Protein AF-0000000086515804 (afdb_homodimer)

Radius of gyration: 19.03 Å; Cα contacts (8 Å, |Δi|>4): 571; chains: 2; bounding box: 31×59×39 Å

InterPro domains:
  IPR001179 FKBP-type peptidyl-prolyl cis-trans isomerase domain [PF00254] (15-105)
  IPR001179 FKBP-type peptidyl-prolyl cis-trans isomerase domain [PS50059] (20-108)
  IPR046357 Peptidyl-prolyl cis-trans isomerase domain superfamily [G3DSA:3.10.50.40] (1-108)
  IPR050689 FKBP-type Peptidyl-prolyl cis-trans Isomerase [PTHR10516] (2-107)

Secondary structure (DSSP, 8-state):
--EEEEEEE---SS----TT-EEEEEEEEEETTS-EEEEHHHHTS-EEEETTTTSS-HHHHHHHTT--TT-EEEEEE-GGGTTTTT-BTTTB-TT--EEEEEEEEEE-/--EEEEEEE---SS----TT-EEEEEEEEEETTS-EEEEHHHHTS-EEEETTTTSS-HHHHHHHTT--TT-EEEEEE-GGGTTTTT-BTTTB-TT--EEEEEEEEEE-

Structure (mmCIF, N/CA/C/O backbone):
data_AF-0000000086515804-model_v1
#
loop_
_entity.id
_entity.type
_entity.pdbx_description
1 polymer 'peptidylprolyl isomerase'
#
loop_
_atom_site.group_PDB
_atom_site.id
_atom_site.type_symbol
_atom_site.label_atom_id
_atom_site.label_alt_id
_atom_site.label_comp_id
_atom_site.label_asym_id
_atom_site.label_entity_id
_atom_site.label_seq_id
_atom_site.pdbx_PDB_ins_code
_atom_site.Cartn_x
_atom_site.Cartn_y
_atom_site.Cartn_z
_atom_site.occupancy
_atom_site.B_iso_or_equiv
_atom_site.auth_seq_id
_atom_site.auth_comp_id
_atom_site.auth_asym_id
_atom_site.auth_atom_id
_atom_site.pdbx_PDB_model_num
ATOM 1 N N . MET A 1 1 ? -9.188 -12.938 8.102 1 76.12 1 MET A N 1
ATOM 2 C CA . MET A 1 1 ? -9.453 -13.945 7.078 1 76.12 1 MET A CA 1
ATOM 3 C C . MET A 1 1 ? -8.445 -13.852 5.938 1 76.12 1 MET A C 1
ATOM 5 O O . MET A 1 1 ? -7.965 -12.758 5.625 1 76.12 1 MET A O 1
ATOM 9 N N . GLY A 1 2 ? -8.305 -14.805 5.133 1 96.62 2 GLY A N 1
ATOM 10 C CA . GLY A 1 2 ? -7.188 -15.477 4.496 1 96.62 2 GLY A CA 1
ATOM 11 C C . GLY A 1 2 ? -7.133 -15.258 2.994 1 96.62 2 GLY A C 1
ATOM 12 O O . GLY A 1 2 ? -7.508 -14.195 2.504 1 96.62 2 GLY A O 1
ATOM 13 N N . VAL A 1 3 ? -6.48 -16.344 2.461 1 98.75 3 VAL A N 1
ATOM 14 C CA . VAL A 1 3 ? -6.395 -16.359 1.004 1 98.75 3 VAL A CA 1
ATOM 15 C C . VAL A 1 3 ? -7.031 -17.641 0.46 1 98.75 3 VAL A C 1
ATOM 17 O O . VAL A 1 3 ? -6.766 -18.734 0.96 1 98.75 3 VAL A O 1
ATOM 20 N N . GLU A 1 4 ? -7.996 -17.469 -0.484 1 98.69 4 GLU A N 1
ATOM 21 C CA . GLU A 1 4 ? -8.594 -18.578 -1.222 1 98.69 4 GLU A CA 1
ATOM 22 C C . GLU A 1 4 ? -8.047 -18.656 -2.641 1 98.69 4 GLU A C 1
ATOM 24 O O . GLU A 1 4 ? -7.922 -17.641 -3.326 1 98.69 4 GLU A O 1
ATOM 29 N N . LYS A 1 5 ? -7.762 -19.844 -3.016 1 98.75 5 LYS A N 1
ATOM 30 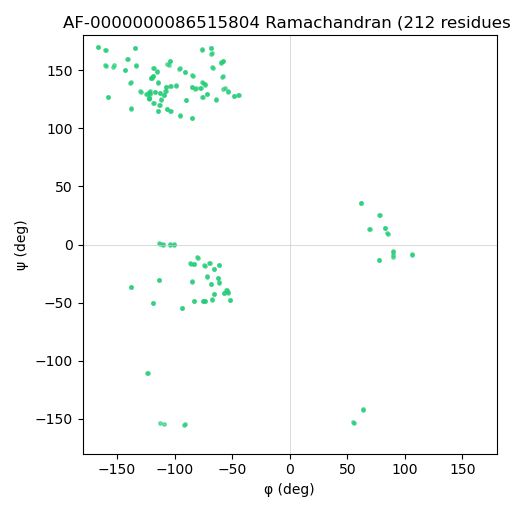C CA . LYS A 1 5 ? -7.199 -20.062 -4.344 1 98.75 5 LYS A CA 1
ATOM 31 C C . LYS A 1 5 ? -8.133 -20.906 -5.203 1 98.75 5 LYS A C 1
ATOM 33 O O . LYS A 1 5 ? -8.625 -21.938 -4.758 1 98.75 5 LYS A O 1
ATOM 38 N N . GLU A 1 6 ? -8.367 -20.453 -6.387 1 98.75 6 GLU A N 1
ATOM 39 C CA . GLU A 1 6 ? -9.062 -21.203 -7.426 1 98.75 6 GLU A CA 1
ATOM 40 C C . GLU A 1 6 ? -8.203 -21.344 -8.68 1 98.75 6 GLU A C 1
ATOM 42 O O . GLU A 1 6 ? -7.785 -20.344 -9.273 1 98.75 6 GLU A O 1
ATOM 47 N N . ILE A 1 7 ? -8.008 -22.516 -9.117 1 98.88 7 ILE A N 1
ATOM 48 C CA . ILE A 1 7 ? -7.184 -22.766 -10.297 1 98.88 7 ILE A CA 1
ATOM 49 C C . ILE A 1 7 ? -7.961 -22.391 -11.555 1 98.88 7 ILE A C 1
ATOM 51 O O . ILE A 1 7 ? -9.094 -22.844 -11.75 1 98.88 7 ILE A O 1
ATOM 55 N N . ILE A 1 8 ? -7.371 -21.594 -12.328 1 98.88 8 ILE A N 1
ATOM 56 C CA . ILE A 1 8 ? -7.914 -21.25 -13.641 1 98.88 8 ILE A CA 1
ATOM 57 C C . ILE A 1 8 ? -7.312 -22.172 -14.703 1 98.88 8 ILE A C 1
ATOM 59 O O . ILE A 1 8 ? -8.039 -22.734 -15.523 1 98.88 8 ILE A O 1
ATOM 63 N N . SER A 1 9 ? -6.02 -22.234 -14.781 1 98.88 9 SER A N 1
ATOM 64 C CA . SER A 1 9 ? -5.285 -23.188 -15.602 1 98.88 9 SER A CA 1
ATOM 65 C C . SER A 1 9 ? -4.207 -23.906 -14.797 1 98.88 9 SER A C 1
ATOM 67 O O . SER A 1 9 ? -3.438 -23.266 -14.078 1 98.88 9 SER A O 1
ATOM 69 N N . PRO A 1 10 ? -4.176 -25.188 -14.914 1 98.75 10 PRO A N 1
ATOM 70 C CA . PRO A 1 10 ? -3.238 -25.938 -14.078 1 98.75 10 PRO A CA 1
ATOM 71 C C . PRO A 1 10 ? -1.778 -25.672 -14.43 1 98.75 10 PRO A C 1
ATOM 73 O O . PRO A 1 10 ? -1.473 -25.312 -15.57 1 98.75 10 PRO A O 1
ATOM 76 N N . GLY A 1 11 ? -0.928 -25.812 -13.477 1 98.75 11 GLY A N 1
ATOM 77 C CA . GLY A 1 11 ? 0.508 -25.875 -13.703 1 98.75 11 GLY A CA 1
ATOM 78 C C . GLY A 1 11 ? 1.025 -27.281 -13.906 1 98.75 11 GLY A C 1
ATOM 79 O O . GLY A 1 11 ? 0.3 -28.156 -14.391 1 98.75 11 GLY A O 1
ATOM 80 N N . ASP A 1 12 ? 2.297 -27.453 -13.594 1 98.75 12 ASP A N 1
ATOM 81 C CA . ASP A 1 12 ? 2.898 -28.766 -13.828 1 98.75 12 ASP A CA 1
ATOM 82 C C . ASP A 1 12 ? 2.555 -29.734 -12.703 1 98.75 12 ASP A C 1
ATOM 84 O O . ASP A 1 12 ? 2.834 -30.922 -12.805 1 98.75 12 ASP A O 1
ATOM 88 N N . GLY A 1 13 ? 1.972 -29.219 -11.594 1 98.25 13 GLY A N 1
ATOM 89 C CA . GLY A 1 13 ? 1.52 -30.047 -10.484 1 98.25 13 GLY A CA 1
ATOM 90 C C . GLY A 1 13 ? 2.658 -30.672 -9.711 1 98.25 13 GLY A C 1
AT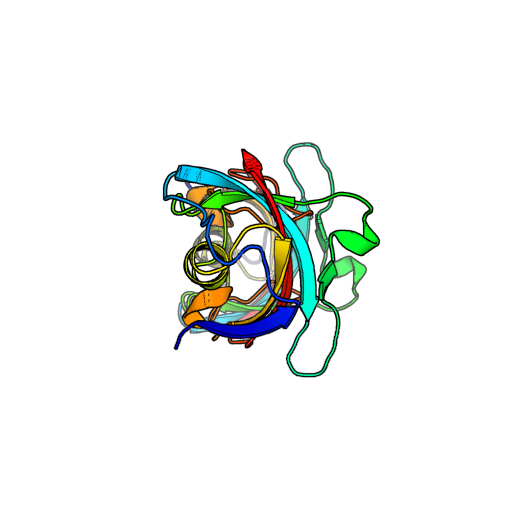OM 91 O O . GLY A 1 13 ? 2.432 -31.531 -8.852 1 98.25 13 GLY A O 1
ATOM 92 N N . ALA A 1 14 ? 3.867 -30.219 -9.922 1 98 14 ALA A N 1
ATOM 93 C CA . ALA A 1 14 ? 5.012 -30.922 -9.336 1 98 14 ALA A CA 1
ATOM 94 C C . ALA A 1 14 ? 6.023 -29.922 -8.766 1 98 14 ALA A C 1
ATOM 96 O O . ALA A 1 14 ? 6.719 -30.234 -7.793 1 98 14 ALA A O 1
ATOM 97 N N . THR A 1 15 ? 6.215 -28.812 -9.383 1 98.44 15 THR A N 1
ATOM 98 C CA . THR A 1 15 ? 7.203 -27.828 -8.977 1 98.44 15 THR A CA 1
ATOM 99 C C . THR A 1 15 ? 6.531 -26.656 -8.273 1 98.44 15 THR A C 1
ATOM 101 O O . THR A 1 15 ? 5.789 -25.891 -8.898 1 98.44 15 THR A O 1
ATOM 104 N N . TYR A 1 16 ? 6.828 -26.484 -6.977 1 98.75 16 TYR A N 1
ATOM 105 C CA . TYR A 1 16 ? 6.258 -25.438 -6.145 1 98.75 16 TYR A CA 1
ATOM 106 C C . TYR A 1 16 ? 7.352 -24.531 -5.594 1 98.75 16 TYR A C 1
ATOM 108 O O . TYR A 1 16 ? 8.453 -24.984 -5.273 1 98.75 16 TYR A O 1
ATOM 116 N N . PRO A 1 17 ? 6.988 -23.203 -5.52 1 98.75 17 PRO A N 1
ATOM 117 C CA . PRO A 1 17 ? 7.973 -22.297 -4.914 1 98.75 17 PRO A CA 1
ATOM 118 C C . PRO A 1 17 ? 8.344 -22.703 -3.484 1 98.75 17 PRO A C 1
ATOM 120 O O . PRO A 1 17 ? 7.477 -23.141 -2.721 1 98.75 17 PRO A O 1
ATOM 123 N N . LYS A 1 18 ? 9.594 -22.469 -3.174 1 98 18 LYS A N 1
ATOM 124 C CA . LYS A 1 18 ? 10.078 -22.703 -1.814 1 98 18 LYS A CA 1
ATOM 125 C C . LYS A 1 18 ? 10.312 -21.375 -1.086 1 98 18 LYS A C 1
ATOM 127 O O . LYS A 1 18 ? 10.547 -20.344 -1.72 1 98 18 LYS A O 1
ATOM 132 N N . ALA A 1 19 ? 10.227 -21.5 0.262 1 97.38 19 ALA A N 1
ATOM 133 C CA . ALA A 1 19 ? 10.531 -20.297 1.046 1 97.38 19 ALA A CA 1
ATOM 134 C C . ALA A 1 19 ? 11.898 -19.734 0.67 1 97.38 19 ALA A C 1
ATOM 136 O O . ALA A 1 19 ? 12.875 -20.484 0.554 1 97.38 19 ALA A O 1
ATOM 137 N N . GLY A 1 20 ? 11.977 -18.438 0.423 1 97.94 20 GLY A N 1
ATOM 138 C CA . GLY A 1 20 ? 13.234 -17.797 0.09 1 97.94 20 GLY A CA 1
ATOM 139 C C . GLY A 1 20 ? 13.523 -17.781 -1.399 1 97.94 20 GLY A C 1
ATOM 140 O O . GLY A 1 20 ? 14.445 -17.109 -1.853 1 97.94 20 GLY A O 1
ATOM 141 N N . GLN A 1 21 ? 12.789 -18.469 -2.129 1 98.56 21 GLN A N 1
ATOM 142 C CA . GLN A 1 21 ? 12.992 -18.547 -3.572 1 98.56 21 GLN A CA 1
ATOM 143 C C . GLN A 1 21 ? 12.312 -17.375 -4.277 1 98.56 21 GLN A C 1
ATOM 145 O O . GLN A 1 21 ? 11.211 -16.969 -3.902 1 98.56 21 GLN A O 1
ATOM 150 N N . THR A 1 22 ? 12.992 -16.922 -5.383 1 98.62 22 THR A N 1
ATOM 151 C CA . THR A 1 22 ? 12.398 -15.883 -6.215 1 98.62 22 THR A CA 1
ATOM 152 C C . THR A 1 22 ? 11.391 -16.484 -7.191 1 98.62 22 THR A C 1
ATOM 154 O O . THR A 1 22 ? 11.664 -17.5 -7.824 1 98.62 22 THR A O 1
ATOM 157 N N . VAL A 1 23 ? 10.219 -15.789 -7.266 1 98.81 23 VAL A N 1
ATOM 158 C CA . VAL A 1 23 ? 9.227 -16.188 -8.258 1 98.81 23 VAL A CA 1
ATOM 159 C C . VAL A 1 23 ? 8.984 -15.031 -9.227 1 98.81 23 VAL A C 1
ATOM 161 O O . VAL A 1 23 ? 9.195 -13.867 -8.883 1 98.81 23 VAL A O 1
ATOM 164 N N . VAL A 1 24 ? 8.602 -15.43 -10.461 1 98.81 24 VAL A N 1
ATOM 165 C CA . VAL A 1 24 ? 8.25 -14.492 -11.523 1 98.81 24 VAL A CA 1
ATOM 166 C C . VAL A 1 24 ? 6.797 -14.711 -11.945 1 98.81 24 VAL A C 1
ATOM 168 O O . VAL A 1 24 ? 6.418 -15.812 -12.344 1 98.81 24 VAL A O 1
ATOM 171 N N . ILE A 1 25 ? 5.992 -13.633 -11.828 1 98.88 25 ILE A N 1
ATOM 172 C CA . ILE A 1 25 ? 4.57 -13.805 -12.102 1 98.88 25 ILE A CA 1
ATOM 173 C C . ILE A 1 25 ? 4.082 -12.672 -13.008 1 98.88 25 ILE A C 1
ATOM 175 O O . ILE A 1 25 ? 4.699 -11.609 -13.07 1 98.88 25 ILE A O 1
ATOM 179 N N . HIS A 1 26 ? 3.029 -12.938 -13.75 1 98.88 26 HIS A N 1
ATOM 180 C CA . HIS A 1 26 ? 2.082 -11.891 -14.133 1 98.88 26 HIS A CA 1
ATOM 181 C C . HIS A 1 26 ? 0.889 -11.859 -13.188 1 98.88 26 HIS A C 1
ATOM 183 O O . HIS A 1 26 ? 0.472 -12.891 -12.664 1 98.88 26 HIS A O 1
ATOM 189 N N . TYR A 1 27 ? 0.321 -10.656 -13.062 1 98.81 27 TYR A N 1
ATOM 190 C CA . TYR A 1 27 ? -0.867 -10.562 -12.227 1 98.81 27 TYR A CA 1
ATOM 191 C C . TYR A 1 27 ? -1.759 -9.414 -12.672 1 98.81 27 TYR A C 1
ATOM 193 O O . TYR A 1 27 ? -1.286 -8.461 -13.289 1 98.81 27 TYR A O 1
ATOM 201 N N . THR A 1 28 ? -2.98 -9.5 -12.414 1 98.75 28 THR A N 1
ATOM 202 C CA . THR A 1 28 ? -3.957 -8.414 -12.391 1 98.75 28 THR A CA 1
ATOM 203 C C . THR A 1 28 ? -4.676 -8.367 -11.047 1 98.75 28 THR A C 1
ATOM 205 O O . THR A 1 28 ? -5.117 -9.398 -10.531 1 98.75 28 THR A O 1
ATOM 208 N N . ALA A 1 29 ? -4.715 -7.227 -10.461 1 98.44 29 ALA A N 1
ATOM 209 C CA . ALA A 1 29 ? -5.395 -7.004 -9.18 1 98.44 29 ALA A CA 1
ATOM 210 C C . ALA A 1 29 ? -6.676 -6.199 -9.383 1 98.44 29 ALA A C 1
ATOM 212 O O . ALA A 1 29 ? -6.684 -5.195 -10.094 1 98.44 29 ALA A O 1
ATOM 213 N N . SER A 1 30 ? -7.723 -6.621 -8.734 1 98.69 30 SER A N 1
ATOM 214 C CA . SER A 1 30 ? -8.992 -5.906 -8.805 1 98.69 30 SER A CA 1
ATOM 215 C C . SER A 1 30 ? -9.703 -5.891 -7.457 1 98.69 30 SER A C 1
ATOM 217 O O . SER A 1 30 ? -9.438 -6.738 -6.602 1 98.69 30 SER A O 1
ATOM 219 N N . LEU A 1 31 ? -10.594 -4.949 -7.348 1 98.38 31 LEU A N 1
ATOM 220 C CA . LEU A 1 31 ? -11.578 -4.996 -6.273 1 98.38 31 LEU A CA 1
ATOM 221 C C . LEU A 1 31 ? -12.664 -6.016 -6.582 1 98.38 31 LEU A C 1
ATOM 223 O O . LEU A 1 31 ? -12.773 -6.496 -7.711 1 98.38 31 LEU A O 1
ATOM 227 N N . VAL A 1 32 ? -13.414 -6.285 -5.605 1 98.38 32 VAL A N 1
ATOM 228 C CA . VAL A 1 32 ? -14.516 -7.219 -5.785 1 98.38 32 VAL A CA 1
ATOM 229 C C . VAL A 1 32 ? -15.508 -6.66 -6.809 1 98.38 32 VAL A C 1
ATOM 231 O O . VAL A 1 32 ? -16.156 -7.422 -7.531 1 98.38 32 VAL A O 1
ATOM 234 N N . SER A 1 33 ? -15.609 -5.422 -6.922 1 98 33 SER A N 1
ATOM 235 C CA . SER A 1 33 ? -16.5 -4.758 -7.879 1 98 33 SER A CA 1
ATOM 236 C C . SER A 1 33 ? -16.062 -5.031 -9.312 1 98 33 SER A C 1
ATOM 238 O O . SER A 1 33 ? -16.812 -4.785 -10.258 1 98 33 SER A O 1
ATOM 240 N N . GLY A 1 34 ? -14.828 -5.398 -9.508 1 98.06 34 GLY A N 1
ATOM 241 C CA . GLY A 1 34 ? -14.266 -5.613 -10.828 1 98.06 34 GLY A CA 1
ATOM 242 C C . GLY A 1 34 ? -13.32 -4.508 -11.266 1 98.06 34 GLY A C 1
ATOM 243 O O . GLY A 1 34 ? -12.617 -4.645 -12.266 1 98.06 34 GLY A O 1
ATOM 244 N N . GLN A 1 35 ? -13.289 -3.459 -10.469 1 97.62 35 GLN A N 1
ATOM 245 C CA . GLN A 1 35 ? -12.367 -2.377 -10.789 1 97.62 35 GLN A CA 1
ATOM 246 C C . GLN A 1 35 ? -10.922 -2.85 -10.711 1 97.62 35 GLN A C 1
ATOM 248 O O . GLN A 1 35 ? -10.469 -3.311 -9.664 1 97.62 35 GLN A O 1
ATOM 253 N N . LYS A 1 36 ? -10.266 -2.639 -11.828 1 97.94 36 LYS A N 1
ATOM 254 C CA . LYS A 1 36 ? -8.844 -2.973 -11.883 1 97.94 36 LYS A CA 1
ATOM 255 C C . LYS A 1 36 ? -8.008 -1.909 -11.172 1 97.94 36 LYS A C 1
ATOM 257 O O . LYS A 1 36 ? -8.195 -0.712 -11.398 1 97.94 36 LYS A O 1
ATOM 262 N N . ILE A 1 37 ? -7.059 -2.4 -10.352 1 95.88 37 ILE A N 1
ATOM 263 C CA . ILE A 1 37 ? -6.277 -1.422 -9.609 1 95.88 37 ILE A CA 1
ATOM 264 C C . ILE A 1 37 ? -4.824 -1.45 -10.078 1 95.88 37 ILE A C 1
ATOM 266 O O . ILE A 1 37 ? -4.121 -0.442 -9.992 1 95.88 37 ILE A O 1
ATOM 270 N N . ASP A 1 38 ? -4.348 -2.637 -10.516 1 95.38 38 ASP A N 1
ATOM 271 C CA . ASP A 1 38 ? -2.982 -2.783 -11.008 1 95.38 38 ASP A CA 1
ATOM 272 C C . ASP A 1 38 ? -2.846 -4.027 -11.883 1 95.38 38 ASP A C 1
ATOM 274 O O . ASP A 1 38 ? -3.619 -4.977 -11.75 1 95.38 38 ASP A O 1
ATOM 278 N N . SER A 1 39 ? -1.866 -3.898 -12.742 1 97.88 39 SER A N 1
ATOM 279 C CA . SER A 1 39 ? -1.622 -5.047 -13.609 1 97.88 39 SER A CA 1
ATOM 280 C C . SER A 1 39 ? -0.201 -5.027 -14.164 1 97.88 39 SER A C 1
ATOM 282 O O . SER A 1 39 ? 0.227 -4.035 -14.758 1 97.88 39 SER A O 1
ATOM 284 N N . SER A 1 40 ? 0.498 -6.145 -13.977 1 97.75 40 SER A N 1
ATOM 285 C CA . SER A 1 40 ? 1.812 -6.254 -14.602 1 97.75 40 SER A CA 1
ATOM 286 C C . SER A 1 40 ? 1.693 -6.43 -16.109 1 97.75 40 SER A C 1
ATOM 288 O O . SER A 1 40 ? 2.607 -6.074 -16.859 1 97.75 40 SER A O 1
ATOM 290 N N . ARG A 1 41 ? 0.591 -7.008 -16.516 1 98 41 ARG A N 1
ATOM 291 C CA . ARG A 1 41 ? 0.365 -7.203 -17.953 1 98 41 ARG A CA 1
ATOM 292 C C . ARG A 1 41 ? 0.221 -5.867 -18.672 1 98 41 ARG A C 1
ATOM 294 O O . ARG A 1 41 ? 0.754 -5.684 -19.766 1 98 41 ARG A O 1
ATOM 301 N N . ASP A 1 42 ? -0.515 -4.977 -18.031 1 97.25 42 ASP A N 1
ATOM 302 C CA . ASP A 1 42 ? -0.674 -3.643 -18.609 1 97.25 42 ASP A CA 1
ATOM 303 C C . ASP A 1 42 ? 0.671 -2.932 -18.734 1 97.25 42 ASP A C 1
ATOM 305 O O . ASP A 1 42 ? 0.887 -2.15 -19.656 1 97.25 42 ASP A O 1
ATOM 309 N N . ARG A 1 43 ? 1.589 -3.145 -17.859 1 94.94 43 ARG A N 1
ATOM 310 C CA . ARG A 1 43 ? 2.9 -2.504 -17.875 1 94.94 43 ARG A CA 1
ATOM 311 C C . ARG A 1 43 ? 3.859 -3.234 -18.812 1 94.94 43 ARG A C 1
ATOM 313 O O . ARG A 1 43 ? 4.984 -2.779 -19.031 1 94.94 43 ARG A O 1
ATOM 320 N N . GLY A 1 44 ? 3.547 -4.398 -19.172 1 96.38 44 GLY A N 1
ATOM 321 C CA . GLY A 1 44 ? 4.328 -5.137 -20.156 1 96.38 44 GLY A CA 1
ATOM 322 C C . GLY A 1 44 ? 5.512 -5.863 -19.547 1 96.38 44 GLY A C 1
ATOM 323 O O . GLY A 1 44 ? 6.387 -6.344 -20.266 1 96.38 44 GLY A O 1
ATOM 324 N N . SER A 1 45 ? 5.57 -5.914 -18.25 1 96.75 45 SER A N 1
ATOM 325 C CA . SER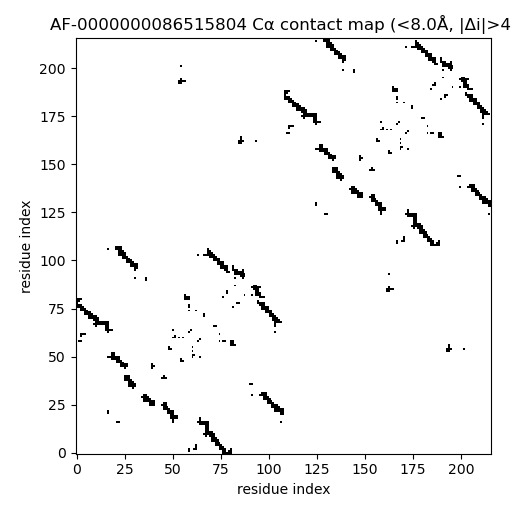 A 1 45 ? 6.688 -6.582 -17.578 1 96.75 45 SER A CA 1
ATOM 326 C C . SER A 1 45 ? 6.207 -7.406 -16.391 1 96.75 45 SER A C 1
ATOM 328 O O . SER A 1 45 ? 5.355 -6.961 -15.625 1 96.75 45 SER A O 1
ATOM 330 N N . PRO A 1 46 ? 6.773 -8.633 -16.188 1 98.19 46 PRO A N 1
ATOM 331 C CA . PRO A 1 46 ? 6.418 -9.438 -15.016 1 98.19 46 PRO A CA 1
ATOM 332 C C . PRO A 1 46 ? 6.918 -8.828 -13.711 1 98.19 46 PRO A C 1
ATOM 334 O O . PRO A 1 46 ? 7.719 -7.887 -13.727 1 98.19 46 PRO A O 1
ATOM 337 N N . PHE A 1 47 ? 6.418 -9.398 -12.656 1 97 47 PHE A N 1
ATOM 338 C CA . PHE A 1 47 ? 6.801 -8.984 -11.312 1 97 47 PHE A CA 1
ATOM 339 C C . PHE A 1 47 ? 7.551 -10.094 -10.586 1 97 47 PHE A C 1
ATOM 341 O O . PHE A 1 47 ? 7.168 -11.266 -10.672 1 97 47 PHE A O 1
ATOM 348 N N . LYS A 1 48 ? 8.555 -9.711 -9.883 1 96.88 48 LYS A N 1
ATOM 349 C CA . LYS A 1 48 ? 9.383 -10.68 -9.164 1 96.88 48 LYS A CA 1
ATOM 350 C C . LYS A 1 48 ? 9.375 -10.391 -7.664 1 96.88 48 LYS A C 1
ATOM 352 O O . LYS A 1 48 ? 9.406 -9.227 -7.246 1 96.88 48 LYS A O 1
ATOM 357 N N . PHE A 1 49 ? 9.383 -11.367 -6.859 1 97.5 49 PHE A N 1
ATOM 358 C CA . PHE A 1 49 ? 9.531 -11.234 -5.414 1 97.5 49 PHE A CA 1
ATOM 359 C C . PHE A 1 49 ? 9.992 -12.547 -4.797 1 97.5 49 PHE A C 1
ATOM 361 O O . PHE A 1 49 ? 9.93 -13.594 -5.438 1 97.5 49 PHE A O 1
ATOM 368 N N . CYS A 1 50 ? 10.406 -12.492 -3.559 1 97.38 50 CYS A N 1
ATOM 369 C CA . CYS A 1 50 ? 10.812 -13.688 -2.83 1 97.38 50 CYS A CA 1
ATOM 370 C C . CYS A 1 50 ? 9.688 -14.195 -1.937 1 97.38 50 CYS A C 1
ATOM 372 O O . CYS A 1 50 ? 9.062 -13.414 -1.222 1 97.38 50 CYS A O 1
ATOM 374 N N . ILE A 1 51 ? 9.539 -15.508 -1.986 1 98.06 51 ILE A N 1
ATOM 375 C CA . ILE A 1 51 ? 8.516 -16.125 -1.149 1 98.06 51 ILE A CA 1
ATOM 376 C C . ILE A 1 51 ? 8.945 -16.078 0.315 1 98.06 51 ILE A C 1
ATOM 378 O O . ILE A 1 51 ? 10.078 -16.438 0.649 1 98.06 51 ILE A O 1
ATOM 382 N N . GLY A 1 52 ? 8.062 -15.609 1.105 1 96.12 52 GLY A N 1
ATOM 383 C CA . GLY A 1 52 ? 8.242 -15.781 2.539 1 96.12 52 GLY A CA 1
ATOM 384 C C . GLY A 1 52 ? 9.148 -14.742 3.154 1 96.12 52 GLY A C 1
ATOM 385 O O . GLY A 1 52 ? 9.562 -14.875 4.309 1 96.12 52 GLY A O 1
ATOM 386 N N . LYS A 1 53 ? 9.453 -13.688 2.508 1 94.75 53 LYS A N 1
ATOM 387 C CA . LYS A 1 53 ? 10.391 -12.688 3.029 1 94.75 53 LYS A CA 1
ATOM 388 C C . LYS A 1 53 ? 9.664 -11.398 3.395 1 94.75 53 LYS A C 1
ATOM 390 O O . LYS A 1 53 ? 10.289 -10.414 3.791 1 94.75 53 LYS A O 1
ATOM 395 N N . GLY A 1 54 ? 8.406 -11.391 3.203 1 93.56 54 GLY A N 1
ATOM 396 C CA . GLY A 1 54 ? 7.625 -10.203 3.516 1 93.56 54 GLY A CA 1
ATOM 397 C C . GLY A 1 54 ? 7.746 -9.109 2.465 1 93.56 54 GLY A C 1
ATOM 398 O O . GLY A 1 54 ? 7.57 -7.93 2.766 1 93.56 54 GLY A O 1
ATOM 399 N N . GLU A 1 55 ? 8.047 -9.5 1.276 1 95.44 55 GLU A N 1
ATOM 400 C CA . GLU A 1 55 ? 8.211 -8.547 0.178 1 95.44 55 GLU A CA 1
ATOM 401 C C . GLU A 1 55 ? 6.871 -8.242 -0.485 1 95.44 55 GLU A C 1
ATOM 403 O O . GLU A 1 55 ? 6.758 -7.281 -1.251 1 95.44 55 GLU A O 1
ATOM 408 N N . VAL A 1 56 ? 5.891 -9.094 -0.207 1 96.94 56 VAL A N 1
ATOM 409 C CA . VAL A 1 56 ? 4.531 -8.93 -0.712 1 96.94 56 VAL A CA 1
ATOM 410 C C . VAL A 1 56 ? 3.529 -9.172 0.412 1 96.94 56 VAL A C 1
ATOM 412 O O . VAL A 1 56 ? 3.914 -9.523 1.531 1 96.94 56 VAL A O 1
ATOM 415 N N . ILE A 1 57 ? 2.283 -8.859 0.188 1 97.31 57 ILE A N 1
ATOM 416 C CA . ILE A 1 57 ? 1.228 -9.07 1.172 1 97.31 57 ILE A CA 1
ATOM 417 C C . ILE A 1 57 ? 1.162 -10.547 1.545 1 97.31 57 ILE A C 1
ATOM 419 O O . ILE A 1 57 ? 1.557 -11.414 0.758 1 97.31 57 ILE A O 1
ATOM 423 N N . LYS A 1 58 ? 0.628 -10.914 2.652 1 97.5 58 LYS A N 1
ATOM 424 C CA . LYS A 1 58 ? 0.514 -12.273 3.176 1 97.5 58 LYS A CA 1
ATOM 425 C C . LYS A 1 58 ? -0.224 -13.18 2.197 1 97.5 58 LYS A C 1
ATOM 427 O O . LYS A 1 58 ? 0.117 -14.352 2.055 1 97.5 58 LYS A O 1
ATOM 432 N N . GLY A 1 59 ? -1.298 -12.68 1.571 1 98.62 59 GLY A N 1
ATOM 433 C CA . GLY A 1 59 ? -2.055 -13.453 0.6 1 98.62 59 GLY A CA 1
ATOM 434 C C . GLY A 1 59 ? -1.198 -13.992 -0.529 1 98.62 59 GLY A C 1
ATOM 435 O O . GLY A 1 59 ? -1.418 -15.109 -1.003 1 98.62 59 GLY A O 1
ATOM 436 N N . TRP A 1 60 ? -0.331 -13.227 -0.945 1 98.5 60 TRP A N 1
ATOM 437 C CA . TRP A 1 60 ? 0.566 -13.656 -2.014 1 98.5 60 TRP A CA 1
ATOM 438 C C . TRP A 1 60 ? 1.593 -14.656 -1.493 1 98.5 60 TRP A C 1
ATOM 440 O O . TRP A 1 60 ? 1.873 -15.664 -2.146 1 98.5 60 TRP A O 1
ATOM 450 N N . ASP A 1 61 ? 2.217 -14.312 -0.378 1 97.94 61 ASP A N 1
ATOM 451 C CA . ASP A 1 61 ? 3.17 -15.266 0.19 1 97.94 61 ASP A CA 1
ATOM 452 C C . ASP A 1 61 ? 2.541 -16.641 0.346 1 97.94 61 ASP A C 1
ATOM 454 O O . ASP A 1 61 ? 3.146 -17.656 -0.024 1 97.94 61 ASP A O 1
ATOM 458 N N . GLU A 1 62 ? 1.451 -16.734 0.864 1 98.06 62 GLU A N 1
ATOM 459 C CA . GLU A 1 62 ? 0.774 -18 1.109 1 98.06 62 GLU A CA 1
ATOM 460 C C . GLU A 1 62 ? 0.2 -18.578 -0.182 1 98.06 62 GLU A C 1
ATOM 462 O O . GLU A 1 62 ? 0.38 -19.766 -0.471 1 98.06 62 GLU A O 1
ATOM 467 N N . GLY A 1 63 ? -0.499 -17.797 -0.95 1 98.69 63 GLY A N 1
ATOM 468 C CA . GLY A 1 63 ? -1.21 -18.266 -2.125 1 98.69 63 GLY A CA 1
ATOM 469 C C . GLY A 1 63 ? -0.284 -18.734 -3.234 1 98.69 63 GLY A C 1
ATOM 470 O O . GLY A 1 63 ? -0.493 -19.797 -3.82 1 98.69 63 GLY A O 1
ATOM 471 N N . VAL A 1 64 ? 0.697 -17.938 -3.529 1 98.75 64 VAL A N 1
ATOM 472 C CA . VAL A 1 64 ? 1.593 -18.25 -4.641 1 98.75 64 VAL A CA 1
ATOM 473 C C . VAL A 1 64 ? 2.436 -19.484 -4.297 1 98.75 64 VAL A C 1
ATOM 475 O O . VAL A 1 64 ? 2.746 -20.297 -5.172 1 98.75 64 VAL A O 1
ATOM 478 N N . SER A 1 65 ? 2.775 -19.641 -3.043 1 98.38 65 SER A N 1
ATOM 479 C CA . SER A 1 65 ? 3.553 -20.797 -2.625 1 98.38 65 SER A CA 1
ATOM 480 C C . SER A 1 65 ? 2.801 -22.094 -2.896 1 98.38 65 SER A C 1
ATOM 482 O O . SER A 1 65 ? 3.4 -23.172 -2.945 1 98.38 65 SER A O 1
ATOM 484 N N . LYS A 1 66 ? 1.541 -22.016 -3.096 1 98.5 66 LYS A N 1
ATOM 485 C CA . LYS A 1 66 ? 0.708 -23.203 -3.32 1 98.5 66 LYS A CA 1
ATOM 486 C C . LYS A 1 66 ? 0.419 -23.391 -4.805 1 98.5 66 LYS A C 1
ATOM 488 O O . LYS A 1 66 ? -0.368 -24.266 -5.184 1 98.5 66 LYS A O 1
ATOM 493 N N . MET A 1 67 ? 0.917 -22.547 -5.57 1 98.88 67 MET A N 1
ATOM 494 C CA . MET A 1 67 ? 0.806 -22.688 -7.02 1 98.88 67 MET A CA 1
ATOM 495 C C . MET A 1 67 ? 1.995 -23.453 -7.59 1 98.88 67 MET A C 1
ATOM 497 O O . MET A 1 67 ? 3.115 -23.328 -7.094 1 98.88 67 MET A O 1
ATOM 501 N N . SER A 1 68 ? 1.734 -24.156 -8.641 1 98.88 68 SER A N 1
ATOM 502 C CA . SER A 1 68 ? 2.832 -24.844 -9.305 1 98.88 68 SER A CA 1
ATOM 503 C C . SER A 1 68 ? 3.246 -24.125 -10.586 1 98.88 68 SER A C 1
ATOM 505 O O . SER A 1 68 ? 2.50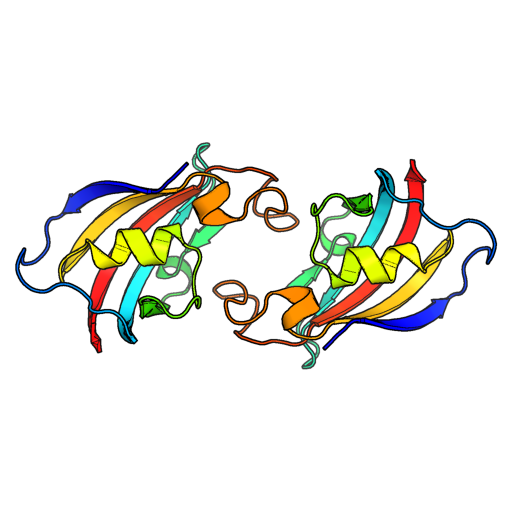4 -23.281 -11.094 1 98.88 68 SER A O 1
ATOM 507 N N . ARG A 1 69 ? 4.48 -24.391 -11 1 98.81 69 ARG A N 1
ATOM 508 C CA . ARG A 1 69 ? 5.031 -23.719 -12.172 1 98.81 69 ARG A CA 1
ATOM 509 C C . ARG A 1 69 ? 4.055 -23.766 -13.344 1 98.81 69 ARG A C 1
ATOM 511 O O . ARG A 1 69 ? 3.576 -24.844 -13.719 1 98.81 69 ARG A O 1
ATOM 518 N N . GLY A 1 70 ? 3.795 -22.641 -13.883 1 98.88 70 GLY A N 1
ATOM 519 C CA . GLY A 1 70 ? 2.938 -22.547 -15.047 1 98.88 70 GLY A CA 1
ATOM 520 C C . GLY A 1 70 ? 1.471 -22.375 -14.703 1 98.88 70 GLY A C 1
ATOM 521 O O . GLY A 1 70 ? 0.643 -22.141 -15.586 1 98.88 70 GLY A O 1
ATOM 522 N N . GLU A 1 71 ? 1.068 -22.438 -13.453 1 98.94 71 GLU A N 1
ATOM 523 C CA . GLU A 1 71 ? -0.319 -22.344 -13.008 1 98.94 71 GLU A CA 1
ATOM 524 C C . GLU A 1 71 ? -0.833 -20.906 -13.109 1 98.94 71 GLU A C 1
ATOM 526 O O . GLU A 1 71 ? -0.102 -19.953 -12.82 1 98.94 71 GLU A O 1
ATOM 531 N N . ARG A 1 72 ? -1.982 -20.719 -13.555 1 98.94 72 ARG A N 1
ATOM 532 C CA . ARG A 1 72 ? -2.746 -19.484 -13.367 1 98.94 72 ARG A CA 1
ATOM 533 C C . ARG A 1 72 ? -3.885 -19.688 -12.375 1 98.94 72 ARG A C 1
ATOM 535 O O . ARG A 1 72 ? -4.609 -20.688 -12.453 1 98.94 72 ARG A O 1
ATOM 542 N N . ALA A 1 73 ? -3.99 -18.828 -11.492 1 98.94 73 ALA A N 1
ATOM 543 C CA . ALA A 1 73 ? -4.988 -18.984 -10.438 1 98.94 73 ALA A CA 1
ATOM 544 C C . ALA A 1 73 ? -5.602 -17.641 -10.062 1 98.94 73 ALA A C 1
ATOM 546 O O . ALA A 1 73 ? -4.984 -16.594 -10.258 1 98.94 73 ALA A O 1
ATOM 547 N N . ARG A 1 74 ? -6.805 -17.703 -9.641 1 98.94 74 ARG A N 1
ATOM 548 C CA . ARG A 1 74 ? -7.461 -16.594 -8.953 1 98.94 74 ARG A CA 1
ATOM 549 C C . ARG A 1 74 ? -7.238 -16.688 -7.445 1 98.94 74 ARG A C 1
ATOM 551 O O . ARG A 1 74 ? -7.551 -17.703 -6.824 1 98.94 74 ARG A O 1
ATOM 558 N N . LEU A 1 75 ? -6.711 -15.664 -6.883 1 98.94 75 LEU A N 1
ATOM 559 C CA . LEU A 1 75 ? -6.586 -15.562 -5.434 1 98.94 75 LEU A CA 1
ATOM 560 C C . LEU A 1 75 ? -7.539 -14.508 -4.883 1 98.94 75 LEU A C 1
ATOM 562 O O . LEU A 1 75 ? -7.59 -13.383 -5.387 1 98.94 75 LEU A O 1
ATOM 566 N N . VAL A 1 76 ? -8.32 -14.844 -3.906 1 98.94 76 VAL A N 1
ATOM 567 C CA . VAL A 1 76 ? -9.141 -13.906 -3.154 1 98.94 76 VAL A CA 1
ATOM 568 C C . VAL A 1 76 ? -8.547 -13.688 -1.768 1 98.94 76 VAL A C 1
ATOM 570 O O . VAL A 1 76 ? -8.469 -14.617 -0.963 1 98.94 76 VAL A O 1
ATOM 573 N N . CYS A 1 77 ? -8.133 -12.445 -1.523 1 98.88 77 CYS A N 1
ATOM 574 C CA . CYS A 1 77 ? -7.461 -12.141 -0.266 1 98.88 77 CYS A CA 1
ATOM 575 C C . CYS A 1 77 ? -8.328 -11.25 0.615 1 98.88 77 CYS A C 1
ATOM 577 O O . CYS A 1 77 ? -8.727 -10.156 0.2 1 98.88 77 CYS A O 1
ATOM 579 N N . SER A 1 78 ? -8.578 -11.695 1.848 1 98.88 78 SER A N 1
ATOM 580 C CA . SER A 1 78 ? -9.273 -10.852 2.812 1 98.88 78 SER A CA 1
ATOM 581 C C . SER A 1 78 ? -8.414 -9.656 3.227 1 98.88 78 SER A C 1
ATOM 583 O O . SER A 1 78 ? -7.203 -9.656 2.996 1 98.88 78 SER A O 1
ATOM 585 N N . PRO A 1 79 ? -9.07 -8.664 3.84 1 98.38 79 PRO A N 1
ATOM 586 C CA . PRO A 1 79 ? -8.328 -7.453 4.191 1 98.38 79 PRO A CA 1
ATOM 587 C C . PRO A 1 79 ? -7.074 -7.742 5.012 1 98.38 79 PRO A C 1
ATOM 589 O O . PRO A 1 79 ? -6.012 -7.188 4.73 1 98.38 79 PRO A O 1
ATOM 592 N N . ASP A 1 80 ? -7.164 -8.633 5.934 1 97.56 80 ASP A N 1
ATOM 593 C CA . ASP A 1 80 ? -6.043 -8.922 6.828 1 97.56 80 ASP A CA 1
ATOM 594 C C . ASP A 1 80 ? -4.914 -9.625 6.078 1 97.56 80 ASP A C 1
ATOM 596 O O . ASP A 1 80 ? -3.783 -9.68 6.566 1 97.56 80 ASP A O 1
ATOM 600 N N . PHE A 1 81 ? -5.141 -10.156 4.926 1 98.44 81 PHE A N 1
ATOM 601 C CA . PHE A 1 81 ? -4.141 -10.812 4.086 1 98.44 81 PHE A CA 1
ATOM 602 C C . PHE A 1 81 ? -3.732 -9.906 2.93 1 98.44 81 PHE A C 1
ATOM 604 O O . PHE A 1 81 ? -2.939 -10.305 2.074 1 98.44 81 PHE A O 1
ATOM 611 N N . ALA A 1 82 ? -4.328 -8.742 2.902 1 97.62 82 ALA A N 1
ATOM 612 C CA . ALA A 1 82 ? -3.988 -7.742 1.894 1 97.62 82 ALA A CA 1
ATOM 613 C C . ALA A 1 82 ? -3.562 -6.43 2.545 1 97.62 82 ALA A C 1
ATOM 615 O O . ALA A 1 82 ? -2.568 -6.383 3.271 1 97.62 82 ALA A O 1
ATOM 616 N N . TYR A 1 83 ? -4.426 -5.375 2.406 1 96.31 83 TYR A N 1
ATOM 617 C CA . TYR A 1 83 ? -3.941 -4.078 2.861 1 96.31 83 TYR A CA 1
ATOM 618 C C . TYR A 1 83 ? -4.727 -3.596 4.074 1 96.31 83 TYR A C 1
ATOM 620 O O . TYR A 1 83 ? -4.562 -2.457 4.52 1 96.31 83 TYR A O 1
ATOM 628 N N . GLY A 1 84 ? -5.633 -4.289 4.578 1 95.94 84 GLY A N 1
ATOM 629 C CA . GLY A 1 84 ? -6.254 -4.105 5.883 1 95.94 84 GLY A CA 1
ATOM 630 C C . GLY A 1 84 ? -6.996 -2.789 6.012 1 95.94 84 GLY A C 1
ATOM 631 O O . GLY A 1 84 ? -7.629 -2.332 5.059 1 95.94 84 GLY A O 1
ATOM 632 N N . THR A 1 85 ? -6.836 -2.252 7.266 1 94.12 85 THR A N 1
ATOM 633 C CA . THR A 1 85 ? -7.59 -1.062 7.645 1 94.12 85 THR A CA 1
ATOM 634 C C . THR A 1 85 ? -7.02 0.178 6.961 1 94.12 85 THR A C 1
ATOM 636 O O . THR A 1 85 ? -7.676 1.22 6.906 1 94.12 85 THR A O 1
ATOM 639 N N . ARG A 1 86 ? -5.848 0.079 6.5 1 93 86 ARG A N 1
ATOM 640 C CA . ARG A 1 86 ? -5.203 1.242 5.898 1 93 86 ARG A CA 1
ATOM 641 C C . ARG A 1 86 ? -5.586 1.383 4.43 1 93 86 ARG A C 1
ATOM 643 O O . ARG A 1 86 ? -5.668 2.498 3.906 1 93 86 ARG A O 1
ATOM 650 N N . GLY A 1 87 ? -5.828 0.146 3.758 1 95.38 87 GLY A N 1
ATOM 651 C CA . GLY A 1 87 ? -5.926 0.248 2.311 1 95.38 87 GLY A CA 1
ATOM 652 C C . GLY A 1 87 ? -4.711 0.898 1.675 1 95.38 87 GLY A C 1
ATOM 653 O O . GLY A 1 87 ? -3.59 0.742 2.162 1 95.38 87 GLY A O 1
ATOM 654 N N . TYR A 1 88 ? -4.941 1.514 0.517 1 92.19 88 TYR A N 1
ATOM 655 C CA . TYR A 1 88 ? -3.969 2.365 -0.157 1 92.19 88 TYR A CA 1
ATOM 656 C C . TYR A 1 88 ? -4.637 3.613 -0.725 1 92.19 88 TYR A C 1
ATOM 658 O O . TYR A 1 88 ? -5.531 3.516 -1.567 1 92.19 88 TYR A O 1
ATOM 666 N N . PRO A 1 89 ? -4.191 4.801 -0.165 1 87.06 89 PRO A N 1
ATOM 667 C CA . PRO A 1 89 ? -4.902 6.027 -0.537 1 87.06 89 PRO A CA 1
ATOM 668 C C . PRO A 1 89 ? -5.195 6.109 -2.033 1 87.06 89 PRO A C 1
ATOM 670 O O . PRO A 1 89 ? -4.344 5.762 -2.854 1 87.06 89 PRO A O 1
ATOM 673 N N . ALA A 1 90 ? -6.562 6.383 -2.361 1 83.12 90 ALA A N 1
ATOM 674 C CA . ALA A 1 90 ? -7.117 6.695 -3.676 1 83.12 90 ALA A CA 1
ATOM 675 C C . ALA A 1 90 ? -7.258 5.434 -4.523 1 83.12 90 ALA A C 1
ATOM 677 O O . ALA A 1 90 ? -7.91 5.453 -5.57 1 83.12 90 ALA A O 1
ATOM 678 N N . THR A 1 91 ? -6.656 4.348 -4.125 1 88.44 91 THR A N 1
ATOM 679 C CA . THR A 1 91 ? -6.684 3.193 -5.02 1 88.44 91 THR A CA 1
ATOM 680 C C . THR A 1 91 ? -7.395 2.016 -4.359 1 88.44 91 THR A C 1
ATOM 682 O O . THR A 1 91 ? -8.219 1.349 -4.988 1 88.44 91 THR A O 1
ATOM 685 N N . ILE A 1 92 ? -7.035 1.672 -3.164 1 95.38 92 ILE A N 1
ATOM 686 C CA . ILE A 1 92 ? -7.605 0.54 -2.441 1 95.38 92 ILE A CA 1
ATOM 687 C C . ILE A 1 92 ? -8.367 1.04 -1.215 1 95.38 92 ILE A C 1
ATOM 689 O O . ILE A 1 92 ? -7.766 1.588 -0.287 1 95.38 92 ILE A O 1
ATOM 693 N N . PRO A 1 93 ? -9.656 0.856 -1.186 1 96 93 PRO A N 1
ATOM 694 C CA . PRO A 1 93 ? -10.43 1.266 -0.01 1 96 93 PRO A CA 1
ATOM 695 C C . PRO A 1 93 ? -9.977 0.562 1.268 1 96 93 PRO A C 1
ATOM 697 O O . PRO A 1 93 ? -9.414 -0.537 1.207 1 96 93 PRO A O 1
ATOM 700 N N . ARG A 1 94 ? -10.258 1.191 2.414 1 95.69 94 ARG A N 1
ATOM 701 C CA . ARG A 1 94 ? -10.039 0.556 3.709 1 95.69 94 ARG A CA 1
ATOM 702 C C . ARG A 1 94 ? -10.789 -0.766 3.805 1 95.69 94 ARG A C 1
ATOM 704 O O . ARG A 1 94 ? -11.93 -0.871 3.35 1 95.69 94 ARG A O 1
ATOM 711 N N . ASN A 1 95 ? -10.086 -1.775 4.301 1 97.25 95 ASN A N 1
ATOM 712 C CA . ASN A 1 95 ? -10.68 -3.082 4.562 1 97.25 95 ASN A CA 1
ATOM 713 C C . ASN A 1 95 ? -11.203 -3.723 3.281 1 97.25 95 ASN A C 1
ATOM 715 O O . ASN A 1 95 ? -12.227 -4.41 3.305 1 97.25 95 ASN A O 1
ATOM 719 N N . ALA A 1 96 ? -10.578 -3.527 2.277 1 98 96 ALA A N 1
ATOM 720 C CA . ALA A 1 96 ? -11.023 -4.086 1.002 1 98 96 ALA A CA 1
ATOM 721 C C . ALA A 1 96 ? -10.531 -5.523 0.834 1 98 96 ALA A C 1
ATOM 723 O O . ALA A 1 96 ? -9.391 -5.836 1.162 1 98 96 ALA A O 1
ATOM 724 N N . THR A 1 97 ? -11.414 -6.367 0.377 1 98.75 97 THR A N 1
ATOM 725 C CA . THR A 1 97 ? -11.016 -7.645 -0.206 1 98.75 97 THR A CA 1
ATOM 726 C C . THR A 1 97 ? -10.461 -7.449 -1.614 1 98.75 97 THR A C 1
ATOM 728 O O . THR A 1 97 ? -11.016 -6.676 -2.4 1 98.75 97 THR A O 1
ATOM 731 N N . LEU A 1 98 ? -9.422 -8.172 -1.907 1 98.69 98 LEU A N 1
ATOM 732 C CA . LEU A 1 98 ? -8.812 -8.039 -3.225 1 98.69 98 LEU A CA 1
ATOM 733 C C . LEU A 1 98 ? -8.859 -9.359 -3.98 1 98.69 98 LEU A C 1
ATOM 735 O O . LEU A 1 98 ? -8.734 -10.43 -3.377 1 98.69 98 LEU A O 1
ATOM 739 N N . ILE A 1 99 ? -9.039 -9.211 -5.285 1 98.94 99 ILE A N 1
ATOM 740 C CA . ILE A 1 99 ? -9 -10.352 -6.203 1 98.94 99 ILE A CA 1
ATOM 741 C C . ILE A 1 99 ? -7.773 -10.242 -7.105 1 98.94 99 ILE A C 1
ATOM 743 O O . ILE A 1 99 ? -7.527 -9.188 -7.707 1 98.94 99 ILE A O 1
ATOM 747 N N . PHE A 1 100 ? -7.043 -11.336 -7.172 1 98.88 100 PHE A N 1
ATOM 748 C CA . PHE A 1 100 ? -5.859 -11.383 -8.023 1 98.88 100 PHE A CA 1
ATOM 749 C C . PHE A 1 100 ? -5.984 -12.5 -9.055 1 98.88 100 PHE A C 1
ATOM 751 O O . PHE A 1 100 ? -6.391 -13.617 -8.727 1 98.88 100 PHE A O 1
ATOM 758 N N . ASP A 1 101 ? -5.746 -12.148 -10.258 1 98.94 101 ASP A N 1
ATOM 759 C CA . ASP A 1 101 ? -5.422 -13.117 -11.305 1 98.94 101 ASP A CA 1
ATOM 760 C C . ASP A 1 101 ? -3.912 -13.258 -11.469 1 98.94 101 ASP A C 1
ATOM 762 O O . ASP A 1 101 ? -3.252 -12.359 -11.992 1 98.94 101 ASP A O 1
ATOM 766 N N . ILE A 1 102 ? -3.383 -14.43 -11.086 1 98.94 102 ILE A N 1
ATOM 767 C CA . ILE A 1 102 ? -1.937 -14.609 -11.031 1 98.94 102 ILE A CA 1
ATOM 768 C C . ILE A 1 102 ? -1.523 -15.773 -11.93 1 98.94 102 ILE A C 1
ATOM 770 O O . ILE A 1 102 ? -2.148 -16.844 -11.906 1 98.94 102 ILE A O 1
ATOM 774 N N . GLU A 1 103 ? -0.578 -15.477 -12.68 1 98.94 103 GLU A N 1
ATOM 775 C CA . GLU A 1 103 ? 0.114 -16.531 -13.414 1 98.94 103 GLU A CA 1
ATOM 776 C C . GLU A 1 103 ? 1.551 -16.703 -12.93 1 98.94 103 GLU A C 1
ATOM 778 O O . GLU A 1 103 ? 2.344 -15.75 -12.992 1 98.94 103 GLU A O 1
ATOM 783 N N . LEU A 1 104 ? 1.841 -17.875 -12.453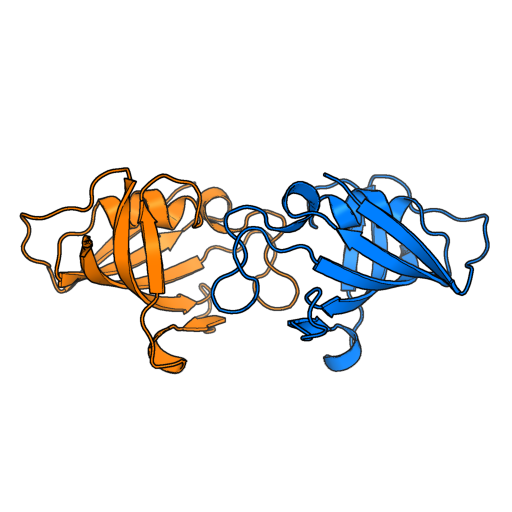 1 98.94 104 LEU A N 1
ATOM 784 C CA . LEU A 1 104 ? 3.205 -18.172 -12.031 1 98.94 104 LEU A CA 1
ATOM 785 C C . LEU A 1 104 ? 4.059 -18.625 -13.219 1 98.94 104 LEU A C 1
ATOM 787 O O . LEU A 1 104 ? 3.906 -19.734 -13.711 1 98.94 104 LEU A O 1
ATOM 791 N N . LEU A 1 105 ? 4.941 -17.781 -13.594 1 98.88 105 LEU A N 1
ATOM 792 C CA . LEU A 1 105 ? 5.703 -18.047 -14.812 1 98.88 105 LEU A CA 1
ATOM 793 C C . LEU A 1 105 ? 6.875 -18.984 -14.523 1 98.88 105 LEU A C 1
ATOM 795 O O . LEU A 1 105 ? 7.078 -19.969 -15.234 1 98.88 105 LEU A O 1
ATOM 799 N N . LYS A 1 106 ? 7.613 -18.688 -13.531 1 98.62 106 LYS A N 1
ATOM 800 C CA . LYS A 1 106 ? 8.797 -19.469 -13.203 1 98.62 106 LYS A CA 1
ATOM 801 C C . LYS A 1 106 ? 9.32 -19.125 -11.812 1 98.62 106 LYS A C 1
ATOM 803 O O . LYS A 1 106 ? 8.844 -18.188 -11.188 1 98.62 106 LYS A O 1
ATOM 808 N N . MET A 1 107 ? 10.273 -19.938 -11.336 1 98.31 107 MET A N 1
ATOM 809 C CA . MET A 1 107 ? 11.086 -19.656 -10.156 1 98.31 107 MET A CA 1
ATOM 810 C C . MET A 1 107 ? 12.555 -19.5 -10.531 1 98.31 107 MET A C 1
ATOM 812 O O . MET A 1 107 ? 13.008 -20.078 -11.523 1 98.31 107 MET A O 1
ATOM 816 N N . GLU A 1 108 ? 13.117 -18.656 -9.727 1 97.12 108 GLU A N 1
ATOM 817 C CA . GLU A 1 108 ? 14.547 -18.438 -9.906 1 97.12 108 GLU A CA 1
ATOM 818 C C . GLU A 1 108 ? 15.328 -18.828 -8.648 1 97.12 108 GLU A C 1
ATOM 820 O O . GLU A 1 108 ? 14.805 -18.734 -7.539 1 97.12 108 GLU A O 1
ATOM 825 N N . MET B 1 1 ? 13.609 3.623 11.273 1 74.12 1 MET B N 1
ATOM 826 C CA . MET B 1 1 ? 13.672 5.062 11.531 1 74.12 1 MET B CA 1
ATOM 827 C C . MET B 1 1 ? 12.406 5.75 11.031 1 74.12 1 MET B C 1
ATOM 829 O O . MET B 1 1 ? 11.805 5.32 10.047 1 74.12 1 MET B O 1
ATOM 833 N N . GLY B 1 2 ? 12.133 6.898 11.359 1 96.38 2 GLY B N 1
ATOM 834 C CA . GLY B 1 2 ? 10.992 7.656 11.844 1 96.38 2 GLY B CA 1
ATOM 835 C C . GLY B 1 2 ? 10.438 8.625 10.812 1 96.38 2 GLY B C 1
ATOM 836 O O . GLY B 1 2 ? 10.469 8.344 9.609 1 96.38 2 GLY B O 1
ATOM 837 N N . VAL B 1 3 ? 9.82 9.617 11.5 1 98.75 3 VAL B N 1
ATOM 838 C CA . VAL B 1 3 ? 9.281 10.703 10.68 1 98.75 3 VAL B CA 1
ATOM 839 C C . VAL B 1 3 ? 9.898 12.031 11.117 1 98.75 3 VAL B C 1
ATOM 841 O O . VAL B 1 3 ? 9.969 12.328 12.312 1 98.75 3 VAL B O 1
ATOM 844 N N . GLU B 1 4 ? 10.484 12.758 10.125 1 98.69 4 GLU B N 1
ATOM 845 C CA . GLU B 1 4 ? 10.977 14.117 10.336 1 98.69 4 GLU B CA 1
ATOM 846 C C . GLU B 1 4 ? 10.023 15.148 9.742 1 98.69 4 GLU B C 1
ATOM 848 O O . GLU B 1 4 ? 9.539 14.984 8.617 1 98.69 4 GLU B O 1
ATOM 853 N N . LYS B 1 5 ? 9.82 16.156 10.492 1 98.75 5 LYS B N 1
ATOM 854 C CA . LYS B 1 5 ? 8.906 17.203 10.062 1 98.75 5 LYS B CA 1
ATOM 855 C C . LYS B 1 5 ? 9.641 18.531 9.898 1 98.75 5 LYS B C 1
ATOM 857 O O . LYS B 1 5 ? 10.398 18.953 10.781 1 98.75 5 LYS B O 1
ATOM 862 N N . GLU B 1 6 ? 9.414 19.156 8.789 1 98.75 6 GLU B N 1
ATOM 863 C CA . GLU B 1 6 ? 9.859 20.516 8.523 1 98.75 6 GLU B CA 1
ATOM 864 C C . GLU B 1 6 ? 8.672 21.422 8.172 1 98.75 6 GLU B C 1
ATOM 866 O O . GLU B 1 6 ? 7.945 21.156 7.215 1 98.75 6 GLU B O 1
ATOM 871 N N . ILE B 1 7 ? 8.531 22.484 8.852 1 98.88 7 ILE B N 1
ATOM 872 C CA . ILE B 1 7 ? 7.426 23.406 8.609 1 98.88 7 ILE B CA 1
ATOM 873 C C . ILE B 1 7 ? 7.703 24.219 7.352 1 98.88 7 ILE B C 1
ATOM 875 O O . ILE B 1 7 ? 8.773 24.828 7.219 1 98.88 7 ILE B O 1
ATOM 879 N N . ILE B 1 8 ? 6.797 24.203 6.48 1 98.88 8 ILE B N 1
ATOM 880 C CA . ILE B 1 8 ? 6.844 25.031 5.289 1 98.88 8 ILE B CA 1
ATOM 881 C C . ILE B 1 8 ? 6.082 26.344 5.539 1 98.88 8 ILE B C 1
ATOM 883 O O . ILE B 1 8 ? 6.586 27.422 5.258 1 98.88 8 ILE B O 1
ATOM 887 N N . SER B 1 9 ? 4.855 26.25 5.953 1 98.88 9 SER B N 1
ATOM 888 C CA . SER B 1 9 ? 4.047 27.375 6.418 1 98.88 9 SER B CA 1
ATOM 889 C C . SER B 1 9 ? 3.395 27.062 7.762 1 98.88 9 SER B C 1
ATOM 891 O O . SER B 1 9 ? 2.803 26 7.945 1 98.88 9 SER B O 1
ATOM 893 N N . PRO B 1 10 ? 3.508 27.969 8.664 1 98.75 10 PRO B N 1
ATOM 894 C CA . PRO B 1 10 ? 3.004 27.688 10.016 1 98.75 10 PRO B CA 1
ATOM 895 C C . PRO B 1 10 ? 1.482 27.562 10.062 1 98.75 10 PRO B C 1
ATOM 897 O O . PRO B 1 10 ? 0.785 28.156 9.227 1 98.75 10 PRO B O 1
ATOM 900 N N . GLY B 1 11 ? 1.014 26.828 10.992 1 98.75 11 GLY B N 1
ATOM 901 C CA . GLY B 1 11 ? -0.395 26.828 11.352 1 98.75 11 GLY B CA 1
ATOM 902 C C . GLY B 1 11 ? -0.736 27.812 12.453 1 98.75 11 GLY B C 1
ATOM 903 O O . GLY B 1 11 ? -0.081 28.844 12.594 1 98.75 11 GLY B O 1
ATOM 904 N N . ASP B 1 12 ? -1.813 27.5 13.148 1 98.75 12 ASP B N 1
ATOM 905 C CA . ASP B 1 12 ? -2.262 28.422 14.18 1 98.75 12 ASP B CA 1
ATOM 906 C C . ASP B 1 12 ? -1.442 28.266 15.461 1 98.75 12 ASP B C 1
ATOM 908 O O . ASP B 1 12 ? -1.559 29.078 16.391 1 98.75 12 ASP B O 1
ATOM 912 N N . GLY B 1 13 ? -0.629 27.188 15.539 1 98.25 13 GLY B N 1
ATOM 913 C CA . GLY B 1 13 ? 0.264 26.969 16.656 1 98.25 13 GLY B CA 1
ATOM 914 C C . GLY B 1 13 ? -0.469 26.625 17.953 1 98.25 13 GLY B C 1
ATOM 915 O O . GLY B 1 13 ? 0.136 26.578 19.016 1 98.25 13 GLY B O 1
ATOM 916 N N . ALA B 1 14 ? -1.729 26.312 17.875 1 97.94 14 ALA B N 1
ATOM 917 C CA . ALA B 1 14 ? -2.52 26.156 19.094 1 97.94 14 ALA B CA 1
ATOM 918 C C . ALA B 1 14 ? -3.434 24.938 19 1 97.94 14 ALA B C 1
ATOM 920 O O . ALA B 1 14 ? -3.738 24.297 20.016 1 97.94 14 ALA B O 1
ATOM 921 N N . THR B 1 15 ? -3.969 24.656 17.875 1 98.44 15 THR B N 1
ATOM 922 C CA . THR B 1 15 ? -4.918 23.562 17.688 1 98.44 15 THR B CA 1
ATOM 923 C C . THR B 1 15 ? -4.242 22.375 17 1 98.44 15 THR B C 1
ATOM 925 O O . THR B 1 15 ? -3.852 22.469 15.828 1 98.44 15 THR B O 1
ATOM 928 N N . TYR B 1 16 ? -4.145 21.266 17.734 1 98.75 16 TYR B N 1
ATOM 929 C CA . TYR B 1 16 ? -3.508 20.047 17.25 1 98.75 16 TYR B CA 1
ATOM 930 C C . TYR B 1 16 ? -4.492 18.875 17.234 1 98.75 16 TYR B C 1
ATOM 932 O O . TYR B 1 16 ? -5.355 18.781 18.109 1 98.75 16 TYR B O 1
ATOM 940 N N . PRO B 1 17 ? -4.312 18.016 16.172 1 98.69 17 PRO B N 1
ATOM 941 C CA . PRO B 1 17 ? -5.18 16.844 16.156 1 98.69 17 PRO B CA 1
ATOM 942 C C . PRO B 1 17 ? -5.02 15.969 17.406 1 98.69 17 PRO B C 1
ATOM 944 O O . PRO B 1 17 ? -3.904 15.805 17.906 1 98.69 17 PRO B O 1
ATOM 947 N N . LYS B 1 18 ? -6.133 15.406 17.828 1 97.94 18 LYS B N 1
ATOM 948 C CA . LYS B 1 18 ? -6.133 14.461 18.938 1 97.94 18 LYS B CA 1
ATOM 949 C C . LYS B 1 18 ? -6.312 13.031 18.453 1 97.94 18 LYS B C 1
ATOM 951 O O . LYS B 1 18 ? -6.883 12.805 17.375 1 97.94 18 LYS B O 1
ATOM 956 N N . ALA B 1 19 ? -5.793 12.109 19.297 1 97.31 19 ALA B N 1
ATOM 957 C CA . ALA B 1 19 ? -6.008 10.703 18.953 1 97.31 19 ALA B CA 1
ATOM 958 C C . ALA B 1 19 ? -7.492 10.414 18.734 1 97.31 19 ALA B C 1
ATOM 960 O O . ALA B 1 19 ? -8.336 10.836 19.531 1 97.31 19 ALA B O 1
ATOM 961 N N . GLY B 1 20 ? -7.832 9.758 17.641 1 97.94 20 GLY B N 1
ATOM 962 C CA . GLY B 1 20 ? -9.211 9.398 17.359 1 97.94 20 GLY B CA 1
ATOM 963 C C . GLY B 1 20 ? -9.953 10.461 16.578 1 97.94 20 GLY B C 1
ATOM 964 O O . GLY B 1 20 ? -11.062 10.219 16.094 1 97.94 20 GLY B O 1
ATOM 965 N N . GLN B 1 21 ? -9.383 11.562 16.422 1 98.56 21 GLN B N 1
ATOM 966 C CA . GLN B 1 21 ? -10.016 12.656 15.695 1 98.56 21 GLN B CA 1
ATOM 967 C C . GLN B 1 21 ? -9.773 12.523 14.195 1 98.56 21 GLN B C 1
ATOM 969 O O . GLN B 1 21 ? -8.68 12.148 13.766 1 98.56 21 GLN B O 1
ATOM 974 N N . THR B 1 22 ? -10.82 12.961 13.43 1 98.62 22 THR B N 1
ATOM 975 C CA . THR B 1 22 ? -10.68 13 11.977 1 98.62 22 THR B CA 1
ATOM 976 C C . THR B 1 22 ? -9.953 14.266 11.539 1 98.62 22 THR B C 1
ATOM 978 O O . THR B 1 22 ? -10.25 15.359 12.023 1 98.62 22 THR B O 1
ATOM 981 N N . VAL B 1 23 ? -8.977 14.055 10.625 1 98.81 23 VAL B N 1
ATOM 982 C CA . VAL B 1 23 ? -8.297 15.195 10.023 1 98.81 23 VAL B CA 1
ATOM 983 C C . VAL B 1 23 ? -8.547 15.211 8.516 1 98.81 23 VAL B C 1
ATOM 985 O O . VAL B 1 23 ? -8.812 14.164 7.914 1 98.81 23 VAL B O 1
ATOM 988 N N . VAL B 1 24 ? -8.516 16.438 7.969 1 98.81 24 VAL B N 1
ATOM 989 C CA . VAL B 1 24 ? -8.656 16.688 6.535 1 98.81 24 VAL B CA 1
ATOM 990 C C . VAL B 1 24 ? -7.395 17.344 5.996 1 98.81 24 VAL B C 1
ATOM 992 O O . VAL B 1 24 ? -7.004 18.422 6.465 1 98.81 24 VAL B O 1
ATOM 995 N N . ILE B 1 25 ? -6.77 16.688 5.008 1 98.88 25 ILE B N 1
ATOM 996 C CA . ILE B 1 25 ? -5.496 17.203 4.527 1 98.88 25 ILE B CA 1
ATOM 997 C C . ILE B 1 25 ? -5.484 17.219 3.002 1 98.88 25 ILE B C 1
ATOM 999 O O . ILE B 1 25 ? -6.238 16.484 2.363 1 98.88 25 ILE B O 1
ATOM 1003 N N . HIS B 1 26 ? -4.691 18.109 2.422 1 98.88 26 HIS B N 1
ATOM 1004 C CA . HIS B 1 26 ? -4.074 17.859 1.123 1 98.88 26 HIS B CA 1
ATOM 1005 C C . HIS B 1 26 ? -2.666 17.297 1.278 1 98.88 26 HIS B C 1
ATOM 1007 O O . HIS B 1 26 ? -1.958 17.641 2.229 1 98.88 26 HIS B O 1
ATOM 1013 N N . TYR B 1 27 ? -2.277 16.531 0.285 1 98.81 27 TYR B N 1
ATOM 1014 C CA . TYR B 1 27 ? -0.914 16.016 0.335 1 98.81 27 TYR B CA 1
ATOM 1015 C C . TYR B 1 27 ? -0.385 15.727 -1.065 1 98.81 27 TYR B C 1
ATOM 1017 O O . TYR B 1 27 ? -1.164 15.508 -1.996 1 98.81 27 TYR B O 1
ATOM 1025 N N . THR B 1 28 ? 0.864 15.789 -1.229 1 98.75 28 THR B N 1
ATOM 1026 C CA . THR B 1 28 ? 1.628 15.211 -2.33 1 98.75 28 THR B CA 1
ATOM 1027 C C . THR B 1 28 ? 2.719 14.281 -1.804 1 98.75 28 THR B C 1
ATOM 1029 O O . THR B 1 28 ? 3.447 14.633 -0.873 1 98.75 28 THR B O 1
ATOM 1032 N N . ALA B 1 29 ? 2.758 13.109 -2.332 1 98.5 29 ALA B N 1
ATOM 1033 C CA . ALA B 1 29 ? 3.762 12.117 -1.969 1 98.5 29 ALA B CA 1
ATOM 1034 C C . ALA B 1 29 ? 4.785 11.938 -3.086 1 98.5 29 ALA B C 1
ATOM 1036 O O . ALA B 1 29 ? 4.422 11.812 -4.258 1 98.5 29 ALA B O 1
ATOM 1037 N N . SER B 1 30 ? 6.043 11.891 -2.719 1 98.69 30 SER B N 1
ATOM 1038 C CA . SER B 1 30 ? 7.105 11.672 -3.695 1 98.69 30 SER B CA 1
ATOM 1039 C C . SER B 1 30 ? 8.188 10.75 -3.141 1 98.69 30 SER B C 1
ATOM 1041 O O . SER B 1 30 ? 8.336 10.617 -1.924 1 98.69 30 SER B O 1
ATOM 1043 N N . LEU B 1 31 ? 8.922 10.195 -4.062 1 98.38 31 LEU B N 1
ATOM 1044 C CA . LEU B 1 31 ? 10.188 9.57 -3.711 1 98.38 31 LEU B CA 1
ATOM 1045 C C . LEU B 1 31 ? 11.273 10.617 -3.465 1 98.38 31 LEU B C 1
ATOM 1047 O O . LEU B 1 31 ? 11.086 11.789 -3.799 1 98.38 31 LEU B O 1
ATOM 1051 N N . VAL B 1 32 ? 12.312 10.164 -2.926 1 98.38 32 VAL B N 1
ATOM 1052 C CA . VAL B 1 32 ? 13.43 11.07 -2.678 1 98.38 32 VAL B CA 1
ATOM 1053 C C . VAL B 1 32 ? 13.953 11.617 -4 1 98.38 32 VAL B C 1
ATOM 1055 O O . VAL B 1 32 ? 14.453 12.75 -4.059 1 98.38 32 VAL B O 1
ATOM 1058 N N . SER B 1 33 ? 13.836 10.922 -5.023 1 98 33 SER B N 1
ATOM 1059 C CA . SER B 1 33 ? 14.266 11.344 -6.355 1 98 33 SER B CA 1
ATOM 1060 C C . SER B 1 33 ? 13.445 12.531 -6.848 1 98 33 SER B C 1
ATOM 1062 O O . SER B 1 33 ? 13.82 13.188 -7.82 1 98 33 SER B O 1
ATOM 1064 N N . GLY B 1 34 ? 12.281 12.727 -6.301 1 98.06 34 GLY B N 1
ATOM 1065 C CA . GLY B 1 34 ? 11.375 13.781 -6.742 1 98.06 34 GLY B CA 1
ATOM 1066 C C . GLY B 1 34 ? 10.188 13.25 -7.523 1 98.06 34 GLY B C 1
ATOM 1067 O O . GLY B 1 34 ? 9.227 13.984 -7.777 1 98.06 34 GLY B O 1
ATOM 1068 N N . GLN B 1 35 ? 10.258 11.969 -7.836 1 97.69 35 GLN B N 1
ATOM 1069 C CA . GLN B 1 35 ? 9.125 11.383 -8.547 1 97.69 35 GLN B CA 1
ATOM 1070 C C . GLN B 1 35 ? 7.863 11.406 -7.695 1 97.69 35 GLN B C 1
ATOM 1072 O O . GLN B 1 35 ? 7.84 10.852 -6.594 1 97.69 35 GLN B O 1
ATOM 1077 N N . LYS B 1 36 ? 6.863 12 -8.305 1 97.94 36 LYS B N 1
ATOM 1078 C CA . LYS B 1 36 ? 5.562 12.039 -7.637 1 97.94 36 LYS B CA 1
ATOM 1079 C C . LYS B 1 36 ? 4.844 10.703 -7.758 1 97.94 36 LYS B C 1
ATOM 1081 O O . LYS B 1 36 ? 4.781 10.117 -8.844 1 97.94 36 LYS B O 1
ATOM 1086 N N . ILE B 1 37 ? 4.281 10.258 -6.609 1 95.94 37 ILE B N 1
ATOM 1087 C CA . ILE B 1 37 ? 3.639 8.945 -6.664 1 95.94 37 ILE B CA 1
ATOM 1088 C C . ILE B 1 37 ? 2.133 9.102 -6.465 1 95.94 37 ILE B C 1
ATOM 1090 O O . ILE B 1 37 ? 1.348 8.289 -6.949 1 95.94 37 ILE B O 1
ATOM 1094 N N . ASP B 1 38 ? 1.73 10.133 -5.691 1 95.44 38 ASP B N 1
ATOM 1095 C CA . ASP B 1 38 ? 0.315 10.391 -5.445 1 95.44 38 ASP B CA 1
ATOM 1096 C C . ASP B 1 38 ? 0.095 11.828 -4.98 1 95.44 38 ASP B C 1
ATOM 1098 O O . ASP B 1 38 ? 1.003 12.461 -4.43 1 95.44 38 ASP B O 1
ATOM 1102 N N . SER B 1 39 ? -1.107 12.242 -5.27 1 97.88 39 SER B N 1
ATOM 1103 C CA . SER B 1 39 ? -1.44 13.594 -4.836 1 97.88 39 SER B CA 1
ATOM 1104 C C . SER B 1 39 ? -2.949 13.789 -4.73 1 97.88 39 SER B C 1
ATOM 1106 O O . SER B 1 39 ? -3.682 13.523 -5.688 1 97.88 39 SER B O 1
ATOM 1108 N N . SER B 1 40 ? -3.383 14.258 -3.561 1 97.75 40 SER B N 1
ATOM 1109 C CA . SER B 1 40 ? -4.797 14.594 -3.436 1 97.75 40 SER B CA 1
ATOM 1110 C C . SER B 1 40 ? -5.133 15.859 -4.223 1 97.75 40 SER B C 1
ATOM 1112 O O . SER B 1 40 ? -6.277 16.047 -4.645 1 97.75 40 SER B O 1
ATOM 1114 N N . ARG B 1 41 ? -4.148 16.688 -4.383 1 98 41 ARG B N 1
ATOM 1115 C CA . ARG B 1 41 ? -4.359 17.906 -5.145 1 98 41 ARG B CA 1
ATOM 1116 C C . ARG B 1 41 ? -4.648 17.609 -6.609 1 98 41 ARG B C 1
ATOM 1118 O O . ARG B 1 41 ? -5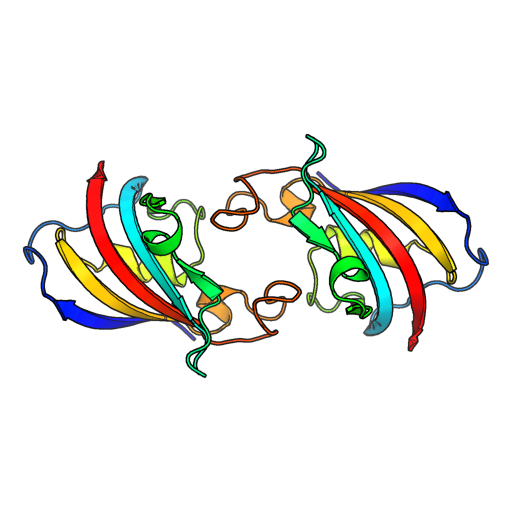.52 18.234 -7.219 1 98 41 ARG B O 1
ATOM 1125 N N . ASP B 1 42 ? -3.883 16.672 -7.141 1 97.25 42 ASP B N 1
ATOM 1126 C CA . ASP B 1 42 ? -4.109 16.266 -8.523 1 97.25 42 ASP B CA 1
ATOM 1127 C C . ASP B 1 42 ? -5.512 15.68 -8.703 1 97.25 42 ASP B C 1
ATOM 1129 O O . ASP B 1 42 ? -6.121 15.836 -9.758 1 97.25 42 ASP B O 1
ATOM 1133 N N . ARG B 1 43 ? -6.055 15.039 -7.75 1 94.94 43 ARG B N 1
ATOM 1134 C CA . ARG B 1 43 ? -7.379 14.43 -7.82 1 94.94 43 ARG B CA 1
ATOM 1135 C C . ARG B 1 43 ? -8.469 15.453 -7.523 1 94.94 43 ARG B C 1
ATOM 1137 O O . ARG B 1 43 ? -9.664 15.156 -7.637 1 94.94 43 ARG B O 1
ATOM 1144 N N . GLY B 1 44 ? -8.141 16.547 -6.961 1 96.31 44 GLY B N 1
ATOM 1145 C CA . GLY B 1 44 ? -9.078 17.641 -6.75 1 96.31 44 GLY B CA 1
ATOM 1146 C C . GLY B 1 44 ? -9.891 17.5 -5.477 1 96.31 44 GLY B C 1
ATOM 1147 O O . GLY B 1 44 ? -10.852 18.234 -5.262 1 96.31 44 GLY B O 1
ATOM 1148 N N . SER B 1 45 ? -9.531 16.547 -4.656 1 96.69 45 SER B N 1
ATOM 1149 C CA . SER B 1 45 ? -10.266 16.328 -3.412 1 96.69 45 SER B CA 1
ATOM 1150 C C . SER B 1 45 ? -9.312 16.047 -2.252 1 96.69 45 SER B C 1
ATOM 1152 O O . SER B 1 45 ? -8.344 15.305 -2.406 1 96.69 45 SER B O 1
ATOM 1154 N N . PRO B 1 46 ? -9.602 16.609 -1.049 1 98.19 46 PRO B N 1
ATOM 1155 C CA . PRO B 1 46 ? -8.781 16.297 0.123 1 98.19 46 PRO B CA 1
ATOM 1156 C C . PRO B 1 46 ? -8.93 14.852 0.585 1 98.19 46 PRO B C 1
ATOM 1158 O O . PRO B 1 46 ? -9.828 14.141 0.122 1 98.19 46 PRO B O 1
ATOM 1161 N N . PHE B 1 47 ? -8.039 14.5 1.479 1 97 47 PHE B N 1
ATOM 1162 C CA . PHE B 1 47 ? -8.039 13.164 2.072 1 97 47 PHE B CA 1
ATOM 1163 C C . PHE B 1 47 ? -8.352 13.234 3.561 1 97 47 PHE B C 1
ATOM 1165 O O . PHE B 1 47 ? -7.848 14.109 4.27 1 97 47 PHE B O 1
ATOM 1172 N N . LYS B 1 48 ? -9.133 12.32 4.016 1 96.88 48 LYS B N 1
ATOM 1173 C CA . LYS B 1 48 ? -9.539 12.281 5.414 1 96.88 48 LYS B CA 1
ATOM 1174 C C . LYS B 1 48 ? -9.109 10.969 6.074 1 96.88 48 LYS B C 1
ATOM 1176 O O . LYS B 1 48 ? -9.18 9.906 5.457 1 96.88 48 LYS B O 1
ATOM 1181 N N . PHE B 1 49 ? -8.727 11 7.273 1 97.5 49 PHE B N 1
ATOM 1182 C CA . PHE B 1 49 ? -8.43 9.812 8.07 1 97.5 49 PHE B CA 1
ATOM 1183 C C . PHE B 1 49 ? -8.469 10.133 9.555 1 97.5 49 PHE B C 1
ATOM 1185 O O . PHE B 1 49 ? -8.461 11.305 9.945 1 97.5 49 PHE B O 1
ATOM 1192 N N . CYS B 1 50 ? -8.469 9.117 10.375 1 97.31 50 CYS B N 1
ATOM 1193 C CA . CYS B 1 50 ? -8.445 9.289 11.82 1 97.31 50 CYS B CA 1
ATOM 1194 C C . CYS B 1 50 ? -7.031 9.109 12.367 1 97.31 50 CYS B C 1
ATOM 1196 O O . CYS B 1 50 ? -6.332 8.164 12 1 97.31 50 CYS B O 1
ATOM 1198 N N . ILE B 1 51 ? -6.73 10.016 13.281 1 98.06 51 ILE B N 1
ATOM 1199 C CA . ILE B 1 51 ? -5.418 9.938 13.914 1 98.06 51 ILE B CA 1
ATOM 1200 C C . ILE B 1 51 ? -5.371 8.75 14.867 1 98.06 51 ILE B C 1
ATOM 1202 O O . ILE B 1 51 ? -6.27 8.57 15.695 1 98.06 51 ILE B O 1
ATOM 1206 N N . GLY B 1 52 ? -4.355 7.98 14.703 1 96.06 52 GLY B N 1
ATOM 1207 C CA . GLY B 1 52 ? -4.051 6.992 15.727 1 96.06 52 GLY B CA 1
ATOM 1208 C C . GLY B 1 52 ? -4.867 5.723 15.594 1 96.06 52 GLY B C 1
ATOM 1209 O O . GLY B 1 52 ? -4.879 4.883 16.5 1 96.06 52 GLY B O 1
ATOM 1210 N N . LYS B 1 53 ? -5.508 5.473 14.531 1 94.56 53 LYS B N 1
ATOM 1211 C CA . LYS B 1 53 ? -6.367 4.301 14.375 1 94.56 53 LYS B CA 1
ATOM 1212 C C . LYS B 1 53 ? -5.762 3.303 13.391 1 94.56 53 LYS B C 1
ATOM 1214 O O . LYS B 1 53 ? -6.379 2.285 13.07 1 94.56 53 LYS B O 1
ATOM 1219 N N . GLY B 1 54 ? -4.645 3.641 12.867 1 93.38 54 GLY B N 1
ATOM 1220 C CA . GLY B 1 54 ? -3.99 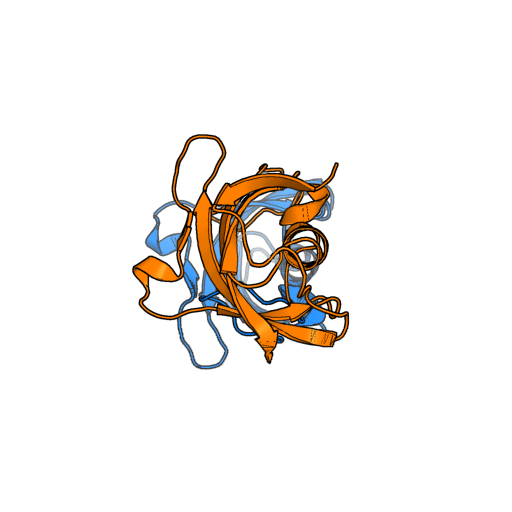2.754 11.922 1 93.38 54 GLY B CA 1
ATOM 1221 C C . GLY B 1 54 ? -4.594 2.82 10.531 1 93.38 54 GLY B C 1
ATOM 1222 O O . GLY B 1 54 ? -4.508 1.858 9.766 1 93.38 54 GLY B O 1
ATOM 1223 N N . GLU B 1 55 ? -5.188 3.918 10.219 1 95.38 55 GLU B N 1
ATOM 1224 C CA . GLU B 1 55 ? -5.824 4.102 8.914 1 95.38 55 GLU B CA 1
ATOM 1225 C C . GLU B 1 55 ? -4.82 4.59 7.875 1 95.38 55 GLU B C 1
ATOM 1227 O O . GLU B 1 55 ? -5.098 4.562 6.672 1 95.38 55 GLU B O 1
ATOM 1232 N N . VAL B 1 56 ? -3.693 5.082 8.367 1 96.88 56 VAL B N 1
ATOM 1233 C CA . VAL B 1 56 ? -2.602 5.555 7.527 1 96.88 56 VAL B CA 1
ATOM 1234 C C . VAL B 1 56 ? -1.271 5.02 8.055 1 96.88 56 VAL B C 1
ATOM 1236 O O . VAL B 1 56 ? -1.233 4.348 9.086 1 96.88 56 VAL B O 1
ATOM 1239 N N . ILE B 1 57 ? -0.216 5.164 7.293 1 97.25 57 ILE B N 1
ATOM 1240 C CA . ILE B 1 57 ? 1.114 4.727 7.699 1 97.25 57 ILE B CA 1
ATOM 1241 C C . ILE B 1 57 ? 1.507 5.414 9.008 1 97.25 57 ILE B C 1
ATOM 1243 O O . ILE B 1 57 ? 1.017 6.504 9.312 1 97.25 57 ILE B O 1
ATOM 1247 N N . LYS B 1 58 ? 2.387 4.906 9.758 1 97.38 58 LYS B N 1
ATOM 1248 C CA . LYS B 1 58 ? 2.855 5.406 11.047 1 97.38 58 LYS B CA 1
ATOM 1249 C C . LYS B 1 58 ? 3.379 6.836 10.93 1 97.38 58 LYS B C 1
ATOM 1251 O O . LYS B 1 58 ? 3.188 7.652 11.828 1 97.38 58 LYS B O 1
ATOM 1256 N N . GLY B 1 59 ? 4.133 7.125 9.852 1 98.56 59 GLY B N 1
ATOM 1257 C CA . GLY B 1 59 ? 4.652 8.461 9.633 1 98.56 59 GLY B CA 1
ATOM 1258 C C . GLY B 1 59 ? 3.578 9.531 9.641 1 98.56 59 GLY B C 1
ATOM 1259 O O . GLY B 1 59 ? 3.803 10.641 10.125 1 98.56 59 GLY B O 1
ATOM 1260 N N . TRP B 1 60 ? 2.523 9.227 9.102 1 98.44 60 TRP B N 1
ATOM 1261 C CA . TRP B 1 60 ? 1.412 10.172 9.078 1 98.44 60 TRP B CA 1
ATOM 1262 C C . TRP B 1 60 ? 0.758 10.273 10.453 1 98.44 60 TRP B C 1
ATOM 1264 O O . TRP B 1 60 ? 0.442 11.375 10.914 1 98.44 60 TRP B O 1
ATOM 1274 N N . ASP B 1 61 ? 0.465 9.133 11.047 1 97.88 61 ASP B N 1
ATOM 1275 C CA . ASP B 1 61 ? -0.111 9.18 12.383 1 97.88 61 ASP B CA 1
ATOM 1276 C C . ASP B 1 61 ? 0.732 10.047 13.312 1 97.88 61 ASP B C 1
ATOM 1278 O O . ASP B 1 61 ? 0.198 10.883 14.047 1 97.88 61 ASP B O 1
ATOM 1282 N N . GLU B 1 62 ? 1.918 9.875 13.336 1 98 62 GLU B N 1
ATOM 1283 C CA . GLU B 1 62 ? 2.818 10.617 14.219 1 98 62 GLU B CA 1
ATOM 1284 C C . GLU B 1 62 ? 3.039 12.039 13.719 1 98 62 GLU B C 1
ATOM 1286 O O . GLU B 1 62 ? 2.955 12.992 14.484 1 98 62 GLU B O 1
ATOM 1291 N N . GLY B 1 63 ? 3.35 12.211 12.461 1 98.69 63 GLY B N 1
ATOM 1292 C CA . GLY B 1 63 ? 3.721 13.5 11.914 1 98.69 63 GLY B CA 1
ATOM 1293 C C . GLY B 1 63 ? 2.572 14.492 11.891 1 98.69 63 GLY B C 1
ATOM 1294 O O . GLY B 1 63 ? 2.74 15.648 12.281 1 98.69 63 GLY B O 1
ATOM 1295 N N . VAL B 1 64 ? 1.453 14.062 11.438 1 98.75 64 VAL B N 1
ATOM 1296 C CA . VAL B 1 64 ? 0.31 14.961 11.305 1 98.75 64 VAL B CA 1
ATOM 1297 C C . VAL B 1 64 ? -0.194 15.367 12.688 1 98.75 64 VAL B C 1
ATOM 1299 O O . VAL B 1 64 ? -0.643 16.5 12.875 1 98.75 64 VAL B O 1
ATOM 1302 N N . SER B 1 65 ? -0.105 14.484 13.641 1 98.38 65 SER B N 1
ATOM 1303 C CA . SER B 1 65 ? -0.534 14.805 14.992 1 98.38 65 SER B CA 1
ATOM 1304 C C . SER B 1 65 ? 0.276 15.961 15.57 1 98.38 65 SER B C 1
ATOM 1306 O O . SER B 1 65 ? -0.149 16.609 16.531 1 98.38 65 SER B O 1
ATOM 1308 N N . LYS B 1 66 ? 1.385 16.25 14.992 1 98.44 66 LYS B N 1
ATOM 1309 C CA . LYS B 1 66 ? 2.268 17.297 15.484 1 98.44 66 LYS B CA 1
ATOM 1310 C C . LYS B 1 66 ? 2.1 18.578 14.672 1 98.44 66 LYS B C 1
ATOM 1312 O O . LYS B 1 66 ? 2.85 19.531 14.852 1 98.44 66 LYS B O 1
ATOM 1317 N N . MET B 1 67 ? 1.271 18.531 13.75 1 98.88 67 MET B N 1
ATOM 1318 C CA . MET B 1 67 ? 0.941 19.719 12.961 1 98.88 67 MET B CA 1
ATOM 1319 C C . MET B 1 67 ? -0.239 20.469 13.57 1 98.88 67 MET B C 1
ATOM 1321 O O . MET B 1 67 ? -1.155 19.844 14.117 1 98.88 67 MET B O 1
ATOM 1325 N N . SER B 1 68 ? -0.224 21.75 13.406 1 98.88 68 SER B N 1
ATOM 1326 C CA . SER B 1 68 ? -1.36 22.531 13.875 1 98.88 68 SER B CA 1
ATOM 1327 C C . SER B 1 68 ? -2.252 22.969 12.711 1 98.88 68 SER B C 1
ATOM 1329 O O . SER B 1 68 ? -1.836 22.906 11.555 1 98.88 68 SER B O 1
ATOM 1331 N N . ARG B 1 69 ? -3.502 23.266 13.062 1 98.81 69 ARG B N 1
ATOM 1332 C CA . ARG B 1 69 ? -4.488 23.625 12.047 1 98.81 69 ARG B CA 1
ATOM 1333 C C . ARG B 1 69 ? -3.928 24.672 11.086 1 98.81 69 ARG B C 1
ATOM 1335 O O . ARG B 1 69 ? -3.438 25.719 11.523 1 98.81 69 ARG B O 1
ATOM 1342 N N . GLY B 1 70 ? -4.023 24.391 9.852 1 98.88 70 GLY B N 1
ATOM 1343 C CA . GLY B 1 70 ? -3.598 25.328 8.828 1 98.88 70 GLY B CA 1
ATOM 1344 C C . GLY B 1 70 ? -2.141 25.172 8.438 1 98.88 70 GLY B C 1
ATOM 1345 O O . GLY B 1 70 ? -1.674 25.797 7.488 1 98.88 70 GLY B O 1
ATOM 1346 N N . GLU B 1 71 ? -1.359 24.344 9.094 1 98.94 71 GLU B N 1
ATOM 1347 C CA . GLU B 1 71 ? 0.068 24.156 8.844 1 98.94 71 GLU B CA 1
ATOM 1348 C C . GLU B 1 71 ? 0.307 23.375 7.555 1 98.94 71 GLU B C 1
ATOM 1350 O O . GLU B 1 71 ? -0.429 22.438 7.238 1 98.94 71 GLU B O 1
ATOM 1355 N N . ARG B 1 72 ? 1.227 23.75 6.793 1 98.94 72 ARG B N 1
ATOM 1356 C CA . ARG B 1 72 ? 1.819 22.938 5.746 1 98.94 72 ARG B CA 1
ATOM 1357 C C . ARG B 1 72 ? 3.23 22.5 6.125 1 98.94 72 ARG B C 1
ATOM 1359 O O . ARG B 1 72 ? 4.031 23.297 6.598 1 98.94 72 ARG B O 1
ATOM 1366 N N . ALA B 1 73 ? 3.48 21.297 5.957 1 98.94 73 ALA B N 1
ATOM 1367 C CA . ALA B 1 73 ? 4.77 20.75 6.379 1 98.94 73 ALA B CA 1
ATOM 1368 C C . ALA B 1 73 ? 5.266 19.688 5.402 1 98.94 73 ALA B C 1
ATOM 1370 O O . ALA B 1 73 ? 4.469 19.062 4.695 1 98.94 73 ALA B O 1
ATOM 1371 N N . ARG B 1 74 ? 6.527 19.594 5.324 1 98.94 74 ARG B N 1
ATOM 1372 C CA . ARG B 1 74 ? 7.195 18.453 4.695 1 98.94 74 ARG B CA 1
ATOM 1373 C C . ARG B 1 74 ? 7.477 17.359 5.707 1 98.94 74 ARG B C 1
ATOM 1375 O O . ARG B 1 74 ? 8.117 17.594 6.73 1 98.94 74 ARG B O 1
ATOM 1382 N N . LEU B 1 75 ? 7.008 16.203 5.438 1 98.94 75 LEU B N 1
ATOM 1383 C CA . LEU B 1 75 ? 7.328 15.023 6.246 1 98.94 75 LEU B CA 1
ATOM 1384 C C . LEU B 1 75 ? 8.242 14.07 5.484 1 98.94 75 LEU B C 1
ATOM 1386 O O . LEU B 1 75 ? 7.965 13.734 4.332 1 98.94 75 LEU B O 1
ATOM 1390 N N . VAL B 1 76 ? 9.32 13.672 6.07 1 98.94 76 VAL B N 1
ATOM 1391 C CA . VAL B 1 76 ? 10.195 12.625 5.547 1 98.94 76 VAL B CA 1
ATOM 1392 C C . VAL B 1 76 ? 10.031 11.359 6.383 1 98.94 76 VAL B C 1
ATOM 1394 O O . VAL B 1 76 ? 10.352 11.344 7.574 1 98.94 76 VAL B O 1
ATOM 1397 N N . CYS B 1 77 ? 9.539 10.312 5.723 1 98.88 77 CYS B N 1
ATOM 1398 C CA . CYS B 1 77 ? 9.258 9.07 6.441 1 98.88 77 CYS B CA 1
ATOM 1399 C C . CYS B 1 77 ? 10.211 7.965 6.012 1 98.88 77 CYS B C 1
ATOM 1401 O O . CYS B 1 77 ? 10.289 7.629 4.828 1 98.88 77 CYS B O 1
ATOM 1403 N N . SER B 1 78 ? 10.906 7.375 6.98 1 98.88 78 SER B N 1
ATOM 1404 C CA . SER B 1 78 ? 11.734 6.207 6.691 1 98.88 78 SER B CA 1
ATOM 1405 C C . SER B 1 78 ? 10.883 5 6.316 1 98.88 78 SER B C 1
ATOM 1407 O O . SER B 1 78 ? 9.672 4.988 6.559 1 98.88 78 SER B O 1
ATOM 1409 N N . PRO B 1 79 ? 11.539 3.998 5.738 1 98.31 79 PRO B N 1
ATOM 1410 C CA . PRO B 1 79 ? 10.773 2.84 5.27 1 98.31 79 PRO B CA 1
ATOM 1411 C C . PRO B 1 79 ? 9.898 2.23 6.359 1 98.31 79 PRO B C 1
ATOM 1413 O O . PRO B 1 79 ? 8.734 1.915 6.117 1 98.31 79 PRO B O 1
ATOM 1416 N N . ASP B 1 80 ? 10.406 2.123 7.539 1 97.56 80 ASP B N 1
ATOM 1417 C CA . ASP B 1 80 ? 9.68 1.481 8.625 1 97.56 80 ASP B CA 1
ATOM 1418 C C . ASP B 1 80 ? 8.484 2.33 9.07 1 97.56 80 ASP B C 1
ATOM 1420 O O . ASP B 1 80 ? 7.59 1.839 9.758 1 97.56 80 ASP B O 1
ATOM 1424 N N . PHE B 1 81 ? 8.414 3.568 8.719 1 98.38 81 PHE B N 1
ATOM 1425 C CA . PHE B 1 81 ? 7.312 4.469 9.031 1 98.38 81 PHE B CA 1
ATOM 1426 C C . PHE B 1 81 ? 6.43 4.688 7.809 1 98.38 81 PHE B C 1
ATOM 1428 O O . PHE B 1 81 ? 5.477 5.469 7.855 1 98.38 81 PHE B O 1
ATOM 1435 N N . ALA B 1 82 ? 6.816 4.051 6.738 1 97.62 82 ALA B N 1
ATOM 1436 C CA . ALA B 1 82 ? 6.031 4.102 5.508 1 97.62 82 ALA B CA 1
ATOM 1437 C C . ALA B 1 82 ? 5.645 2.701 5.043 1 97.62 82 ALA B C 1
ATOM 1439 O O . ALA B 1 82 ? 4.941 1.979 5.754 1 97.62 82 ALA B O 1
ATOM 1440 N N . TYR B 1 83 ? 6.242 2.248 3.895 1 96.31 83 TYR B N 1
ATOM 1441 C CA . TYR B 1 83 ? 5.734 0.996 3.344 1 96.31 83 TYR B CA 1
ATOM 1442 C C . TYR B 1 83 ? 6.781 -0.108 3.451 1 96.31 83 TYR B C 1
ATOM 1444 O O . TYR B 1 83 ? 6.59 -1.205 2.922 1 96.31 83 TYR B O 1
ATOM 1452 N N . GLY B 1 84 ? 7.902 0.105 3.967 1 95.94 84 GLY B N 1
ATOM 1453 C CA . GLY B 1 84 ? 8.867 -0.894 4.395 1 95.94 84 GLY B CA 1
ATOM 1454 C C . GLY B 1 84 ? 9.406 -1.733 3.25 1 95.94 84 GLY B C 1
ATOM 1455 O O . GLY B 1 84 ? 9.641 -1.222 2.152 1 95.94 84 GLY B O 1
ATOM 1456 N N . THR B 1 85 ? 9.57 -3.047 3.623 1 94.12 85 THR B N 1
ATOM 1457 C CA . THR B 1 85 ? 10.219 -3.992 2.717 1 94.12 85 THR B CA 1
ATOM 1458 C C . THR B 1 85 ? 9.281 -4.363 1.569 1 94.12 85 THR B C 1
ATOM 1460 O O . THR B 1 85 ? 9.719 -4.906 0.554 1 94.12 85 THR B O 1
ATOM 1463 N N . ARG B 1 86 ? 8.055 -4.121 1.743 1 93.12 86 ARG B N 1
ATOM 1464 C CA . ARG B 1 86 ? 7.086 -4.512 0.723 1 93.12 86 ARG B CA 1
ATOM 1465 C C . ARG B 1 86 ? 6.973 -3.447 -0.361 1 93.12 86 ARG B C 1
ATOM 1467 O O . ARG B 1 86 ? 6.723 -3.762 -1.526 1 93.12 86 ARG B O 1
ATOM 1474 N N . GLY B 1 87 ? 7.184 -2.121 0.092 1 95.38 87 GLY B N 1
ATOM 1475 C CA . GLY B 1 87 ? 6.805 -1.086 -0.856 1 95.38 87 GLY B CA 1
ATOM 1476 C C . GLY B 1 87 ? 5.367 -1.212 -1.333 1 95.38 87 GLY B C 1
ATOM 1477 O O . GLY B 1 87 ? 4.492 -1.642 -0.578 1 95.38 87 GLY B O 1
ATOM 1478 N N . TYR B 1 88 ? 5.125 -0.713 -2.535 1 92.12 88 TYR B N 1
ATOM 1479 C CA . TYR B 1 88 ? 3.879 -0.908 -3.266 1 92.12 88 TYR B CA 1
ATOM 1480 C C . TYR B 1 88 ? 4.145 -1.192 -4.738 1 92.12 88 TYR B C 1
ATOM 1482 O O . TYR B 1 88 ? 4.723 -0.359 -5.441 1 92.12 88 TYR B O 1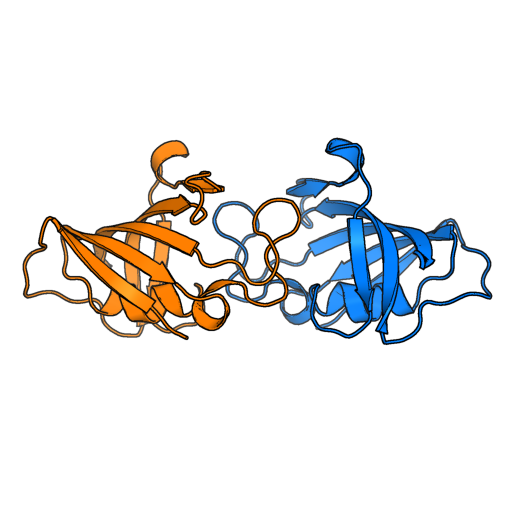
ATOM 1490 N N . PRO B 1 89 ? 3.725 -2.439 -5.168 1 87.25 89 PRO B N 1
ATOM 1491 C CA . PRO B 1 89 ? 4.094 -2.844 -6.527 1 87.25 89 PRO B CA 1
ATOM 1492 C C . PRO B 1 89 ? 3.881 -1.73 -7.551 1 87.25 89 PRO B C 1
ATOM 1494 O O . PRO B 1 89 ? 2.871 -1.023 -7.5 1 87.25 89 PRO B O 1
ATOM 1497 N N . ALA B 1 90 ? 5.02 -1.465 -8.383 1 83.12 90 ALA B N 1
ATOM 1498 C CA . ALA B 1 90 ? 5.074 -0.598 -9.555 1 83.12 90 ALA B CA 1
ATOM 1499 C C . ALA B 1 90 ? 5.129 0.872 -9.148 1 83.12 90 ALA B C 1
ATOM 1501 O O . ALA B 1 90 ? 5.414 1.74 -9.977 1 83.12 90 ALA B O 1
ATOM 1502 N N . THR B 1 91 ? 4.859 1.192 -7.91 1 88.44 91 THR B N 1
ATOM 1503 C CA . THR B 1 91 ? 4.777 2.611 -7.578 1 88.44 91 THR B CA 1
ATOM 1504 C C . THR B 1 91 ? 5.824 2.982 -6.531 1 88.44 91 THR B C 1
ATOM 1506 O O . THR B 1 91 ? 6.504 4.004 -6.66 1 88.44 91 THR B O 1
ATOM 1509 N N . ILE B 1 92 ? 5.902 2.256 -5.461 1 95.5 92 ILE B N 1
ATOM 1510 C CA . ILE B 1 92 ? 6.832 2.531 -4.371 1 95.5 92 ILE B CA 1
ATOM 1511 C C . ILE B 1 92 ? 7.855 1.402 -4.266 1 95.5 92 ILE B C 1
ATOM 1513 O O . ILE B 1 92 ? 7.504 0.264 -3.947 1 95.5 92 ILE B O 1
ATOM 1517 N N . PRO B 1 93 ? 9.102 1.691 -4.52 1 96.06 93 PRO B N 1
ATOM 1518 C CA . PRO B 1 93 ? 10.133 0.661 -4.379 1 96.06 93 PRO B CA 1
ATOM 1519 C C . PRO B 1 93 ? 10.211 0.091 -2.967 1 96.06 93 PRO B C 1
ATOM 1521 O O . PRO B 1 93 ? 9.828 0.761 -2.004 1 96.06 93 PRO B O 1
ATOM 1524 N N . ARG B 1 94 ? 10.758 -1.133 -2.855 1 95.81 94 ARG B N 1
ATOM 1525 C CA . ARG B 1 94 ? 11.047 -1.725 -1.555 1 95.81 94 ARG B CA 1
ATOM 1526 C C . ARG B 1 94 ? 11.984 -0.832 -0.743 1 95.81 94 ARG B C 1
ATOM 1528 O O . ARG B 1 94 ? 12.93 -0.256 -1.286 1 95.81 94 ARG B O 1
ATOM 1535 N N . ASN B 1 95 ? 11.617 -0.655 0.521 1 97.25 95 ASN B N 1
ATOM 1536 C CA . ASN B 1 95 ? 12.453 0.08 1.468 1 97.25 95 ASN B CA 1
ATOM 1537 C C . ASN B 1 95 ? 12.641 1.53 1.036 1 97.25 95 ASN B C 1
ATOM 1539 O O . ASN B 1 95 ? 13.711 2.109 1.249 1 97.25 95 ASN B O 1
ATOM 1543 N N . ALA B 1 96 ? 11.711 2.072 0.5 1 98.06 96 ALA B N 1
ATOM 1544 C CA . ALA B 1 96 ? 11.812 3.453 0.037 1 98.06 96 ALA B CA 1
ATOM 1545 C C . ALA B 1 96 ? 11.516 4.434 1.169 1 98.06 96 ALA B C 1
ATOM 1547 O O . ALA B 1 96 ? 10.594 4.223 1.955 1 98.06 96 ALA B O 1
ATOM 1548 N N . THR B 1 97 ? 12.328 5.449 1.26 1 98.75 97 THR B N 1
ATOM 1549 C CA . THR B 1 97 ? 11.961 6.656 1.999 1 98.75 97 THR B CA 1
ATOM 1550 C C . THR B 1 97 ? 10.969 7.5 1.204 1 98.75 97 THR B C 1
ATOM 1552 O O . THR B 1 97 ? 11.125 7.672 -0.007 1 98.75 97 THR B O 1
ATOM 1555 N N . LEU B 1 98 ? 10.008 8.031 1.898 1 98.69 98 LEU B N 1
ATOM 1556 C CA . LEU B 1 98 ? 9 8.836 1.222 1 98.69 98 LEU B CA 1
ATOM 1557 C C . LEU B 1 98 ? 9 10.266 1.757 1 98.69 98 LEU B C 1
ATOM 1559 O O . LEU B 1 98 ? 9.234 10.484 2.947 1 98.69 98 LEU B O 1
ATOM 1563 N N . ILE B 1 99 ? 8.734 11.172 0.828 1 98.88 99 ILE B N 1
ATOM 1564 C CA . ILE B 1 99 ? 8.57 12.586 1.155 1 98.88 99 ILE B CA 1
ATOM 1565 C C . ILE B 1 99 ? 7.125 13.008 0.927 1 98.88 99 ILE B C 1
ATOM 1567 O O . ILE B 1 99 ? 6.551 12.742 -0.132 1 98.88 99 ILE B O 1
ATOM 1571 N N . PHE B 1 100 ? 6.59 13.656 1.929 1 98.88 100 PHE B N 1
ATOM 1572 C CA . PHE B 1 100 ? 5.219 14.156 1.841 1 98.88 100 PHE B CA 1
ATOM 1573 C C . PHE B 1 100 ? 5.18 15.664 2.031 1 98.88 100 PHE B C 1
ATOM 1575 O O . PHE B 1 100 ? 5.832 16.203 2.932 1 98.88 100 PHE B O 1
ATOM 1582 N N . ASP B 1 101 ? 4.516 16.312 1.145 1 98.94 101 ASP B N 1
ATOM 1583 C CA . ASP B 1 101 ? 4.031 17.672 1.359 1 98.94 101 ASP B CA 1
ATOM 1584 C C . ASP B 1 101 ? 2.582 17.672 1.84 1 98.94 101 ASP B C 1
ATOM 1586 O O . ASP B 1 101 ? 1.667 17.375 1.065 1 98.94 101 ASP B O 1
ATOM 1590 N N . ILE B 1 102 ? 2.383 18.047 3.096 1 98.94 102 ILE B N 1
ATOM 1591 C CA . ILE B 1 102 ? 1.07 17.906 3.715 1 98.94 102 ILE B CA 1
ATOM 1592 C C . ILE B 1 102 ? 0.575 19.281 4.191 1 98.94 102 ILE B C 1
ATOM 1594 O O . ILE B 1 102 ? 1.326 20.031 4.805 1 98.94 102 ILE B O 1
ATOM 1598 N N . GLU B 1 103 ? -0.589 19.5 3.834 1 98.94 103 GLU B N 1
ATOM 1599 C CA . GLU B 1 103 ? -1.314 20.641 4.406 1 98.94 103 GLU B CA 1
ATOM 1600 C C . GLU B 1 103 ? -2.484 20.156 5.266 1 98.94 103 GLU B C 1
ATOM 1602 O O . GLU B 1 103 ? -3.387 19.484 4.773 1 98.94 103 GLU B O 1
ATOM 1607 N N . LEU B 1 104 ? -2.436 20.531 6.52 1 98.94 104 LEU B N 1
ATOM 1608 C CA . LEU B 1 104 ? -3.539 20.203 7.414 1 98.94 104 LEU B CA 1
ATOM 1609 C C . LEU B 1 104 ? -4.645 21.234 7.324 1 98.94 104 LEU B C 1
ATOM 1611 O O . LEU B 1 104 ? -4.496 22.359 7.828 1 98.94 104 LEU B O 1
ATOM 1615 N N . LEU B 1 105 ? -5.711 20.859 6.754 1 98.88 105 LEU B N 1
ATOM 1616 C CA . LEU B 1 105 ? -6.766 21.828 6.477 1 98.88 105 LEU B CA 1
ATOM 1617 C C . LEU B 1 105 ? -7.645 22.047 7.707 1 98.88 105 LEU B C 1
ATOM 1619 O O . LEU B 1 105 ? -7.914 23.188 8.086 1 98.88 105 LEU B O 1
ATOM 1623 N N . LYS B 1 106 ? -8.07 21 8.297 1 98.62 106 LYS B N 1
ATOM 1624 C CA . LYS B 1 106 ? -8.969 21.094 9.445 1 98.62 106 LYS B CA 1
ATOM 1625 C C . LYS B 1 106 ? -9.07 19.75 10.164 1 98.62 106 LYS B C 1
ATOM 1627 O O . LYS B 1 106 ? -8.57 18.734 9.68 1 98.62 106 LYS B O 1
ATOM 1632 N N . MET B 1 107 ? -9.695 19.781 11.344 1 98.31 107 MET B N 1
ATOM 1633 C CA . MET B 1 107 ? -10.133 18.594 12.078 1 98.31 107 MET B CA 1
ATOM 1634 C C . MET B 1 107 ? -11.656 18.562 12.195 1 98.31 107 MET B C 1
ATOM 1636 O O . MET B 1 107 ? -12.305 19.609 12.18 1 98.31 107 MET B O 1
ATOM 1640 N N . GLU B 1 108 ? -12.055 17.312 12.219 1 97.19 108 GLU B N 1
ATOM 1641 C CA . GLU B 1 108 ? -13.492 17.109 12.398 1 97.19 108 GLU B CA 1
ATOM 1642 C C . GLU B 1 108 ? -13.773 16.297 13.664 1 97.19 108 GLU B C 1
ATOM 1644 O O . GLU B 1 108 ? -12.945 15.492 14.094 1 97.19 108 GLU B O 1
#

Nearest PDB structures (foldseek):
  7dki-assembly2_B  TM=9.943E-01  e=4.051E-17  Bombyx mori
  8xi9-assembly1_A  TM=9.863E-01  e=1.772E-16  Homo sapiens
  7u0u-assembly1_B  TM=9.873E-01  e=5.900E-16  Aspergillus fumigatus
  6vcv-assembly2_B  TM=9.882E-01  e=1.340E-15  Aspergillus fumigatus Af293
  6vsi-assembly1_A-2  TM=9.901E-01  e=2.074E-15  Candidozyma auris

Organism: NCBI:txid100452

Sequence (216 aa):
MGVEKEIISPGDGATYPKAGQTVVIHYTASLVSGQKIDSSRDRGSPFKFCIGKGEVIKGWDEGVSKMSRGERARLVCSPDFAYGTRGYPATIPRNATLIFDIELLKMEMGVEKEIISPGDGATYPKAGQTVVIHYTASLVSGQKIDSSRDRGSPFKFCIGKGEVIKGWDEGVSKMSRGERARLVCSPDFAYGTRGYPATIPRNATLIFDIELLKME

pLDDT: mean 97.27, std 3.21, range [74.12, 98.94]

Solvent-accessible surface area (backbone atoms only — not comparable to full-atom values): 11007 Å² total; per-residue (Å²): 99,54,62,47,78,44,78,73,41,77,38,69,78,74,48,57,61,47,82,69,29,35,37,34,28,41,38,36,35,23,38,81,87,61,52,74,73,48,44,29,64,82,71,72,44,70,48,72,50,42,28,75,70,55,42,54,46,56,24,51,41,58,50,53,44,72,37,22,43,54,15,25,31,38,37,42,20,26,19,76,16,50,48,20,62,32,30,36,90,101,69,40,58,60,52,38,48,38,35,33,44,36,31,35,64,43,74,96,100,53,61,47,79,44,79,73,39,78,37,70,78,76,50,56,63,45,81,68,31,35,37,36,27,42,39,37,34,22,40,80,89,62,52,74,73,47,44,29,65,81,71,72,45,72,47,72,50,43,29,74,69,54,41,56,44,57,25,52,41,58,50,52,43,72,36,23,44,53,14,26,31,37,36,42,19,26,19,78,17,51,52,21,62,33,30,36,90,98,70,40,58,59,53,37,48,38,35,31,44,36,30,35,65,44,75,96

Foldseek 3Di:
DAKDKDWPDADPVPAFADAFWKWKKWKWKDFPVRHTQDTCVVVVGIDMDGAPPPPAFQNCNVVRRPGHAFIWIKMKGWQNRHVAQVADPPRGHHRTIMIMTMTTHDID/DAKDKDWPDADPVPAFADAFWKWKKWKWKDFPVRHTQDTCVVVVGIDMDGAPPPPAFQRCNVVRRPGHAFIWIKMKGWQNRHVAQVADPPRGHHRTIMIMTMTTHDID